Protein AF-A0AA86UFE5-F1 (afdb_monomer)

Structure (mmCIF, N/CA/C/O backbone):
data_AF-A0AA86UFE5-F1
#
_entry.id   AF-A0AA86UFE5-F1
#
loop_
_atom_site.group_PDB
_atom_site.id
_atom_site.type_symbol
_atom_site.label_atom_id
_atom_site.label_alt_id
_atom_site.label_comp_id
_atom_site.label_asym_id
_atom_site.label_entity_id
_atom_site.label_seq_id
_atom_site.pdbx_PDB_ins_code
_atom_site.Cartn_x
_atom_site.Cartn_y
_atom_site.Cartn_z
_atom_site.occupancy
_atom_site.B_iso_or_equiv
_atom_site.auth_seq_id
_atom_site.auth_comp_id
_atom_site.auth_asym_id
_atom_site.auth_atom_id
_atom_site.pdbx_PDB_model_num
ATOM 1 N N . MET A 1 1 ? -49.974 9.116 68.142 1.00 41.28 1 MET A N 1
ATOM 2 C CA . MET A 1 1 ? -49.753 7.824 67.448 1.00 41.28 1 MET A CA 1
ATOM 3 C C . MET A 1 1 ? -51.115 7.430 66.892 1.00 41.28 1 MET A C 1
ATOM 5 O O . MET A 1 1 ? -52.028 7.404 67.694 1.00 41.28 1 MET A O 1
ATOM 9 N N . THR A 1 2 ? -51.428 7.299 65.605 1.00 44.53 2 THR A N 1
ATOM 10 C CA . THR A 1 2 ? -50.715 6.907 64.374 1.00 44.53 2 THR A CA 1
ATOM 11 C C . THR A 1 2 ? -51.459 7.534 63.175 1.00 44.53 2 THR A C 1
ATOM 13 O O . THR A 1 2 ? -52.681 7.507 63.139 1.00 44.53 2 THR A O 1
ATOM 16 N N . SER A 1 3 ? -50.765 8.281 62.311 1.00 41.25 3 SER A N 1
ATOM 17 C CA . SER A 1 3 ? -50.411 7.903 60.926 1.00 41.25 3 SER A CA 1
ATOM 18 C C . SER A 1 3 ? -51.584 7.858 59.929 1.00 41.25 3 SER A C 1
ATOM 20 O O . SER A 1 3 ? -52.319 6.883 59.813 1.00 41.25 3 SER A O 1
ATOM 22 N N . THR A 1 4 ? -51.697 8.951 59.174 1.00 48.25 4 THR A N 1
ATOM 23 C CA . THR A 1 4 ? -52.443 9.120 57.926 1.00 48.25 4 THR A CA 1
ATOM 24 C C . THR A 1 4 ? -51.777 8.298 56.818 1.00 48.25 4 THR A C 1
ATOM 26 O O . THR A 1 4 ? -50.668 8.613 56.388 1.00 48.25 4 THR A O 1
ATOM 29 N N . ASN A 1 5 ? -52.453 7.261 56.323 1.00 48.88 5 ASN A N 1
ATOM 30 C CA . ASN A 1 5 ? -52.045 6.551 55.110 1.00 48.88 5 ASN A CA 1
ATOM 31 C C . ASN A 1 5 ? -52.422 7.384 53.875 1.00 48.88 5 ASN A C 1
ATOM 33 O O . ASN A 1 5 ? -53.526 7.262 53.349 1.00 48.88 5 ASN A O 1
ATOM 37 N N . GLN A 1 6 ? -51.507 8.237 53.408 1.00 49.16 6 GLN A N 1
ATOM 38 C CA . GLN A 1 6 ? -51.559 8.764 52.043 1.00 49.16 6 GLN A CA 1
ATOM 39 C C . GLN A 1 6 ? -50.929 7.739 51.093 1.00 49.16 6 GLN A C 1
ATOM 41 O O . GLN A 1 6 ? -49.714 7.549 51.052 1.00 49.16 6 GLN A O 1
ATOM 46 N N . SER A 1 7 ? -51.777 7.058 50.334 1.00 46.44 7 SER A N 1
ATOM 47 C CA . SER A 1 7 ? -51.409 6.166 49.241 1.00 46.44 7 SER A CA 1
ATOM 48 C C . SER A 1 7 ? -50.858 6.970 48.057 1.00 46.44 7 SER A C 1
ATOM 50 O O . SER A 1 7 ? -51.599 7.510 47.240 1.00 46.44 7 SER A O 1
ATOM 52 N N . PHE A 1 8 ? -49.532 7.031 47.927 1.00 42.19 8 PHE A N 1
ATOM 53 C CA . PHE A 1 8 ? -48.879 7.518 46.711 1.00 42.19 8 PHE A CA 1
ATOM 54 C C . PHE A 1 8 ? -48.883 6.422 45.640 1.00 42.19 8 PHE A C 1
ATOM 56 O O . PHE A 1 8 ? -47.979 5.589 45.572 1.00 42.19 8 PHE A O 1
ATOM 63 N N . VAL A 1 9 ? -49.884 6.444 44.760 1.00 43.50 9 VAL A N 1
ATOM 64 C CA . VAL A 1 9 ? -49.811 5.735 43.477 1.00 43.50 9 VAL A CA 1
ATOM 65 C C . VAL A 1 9 ? -48.883 6.541 42.567 1.00 43.50 9 VAL A C 1
ATOM 67 O O . VAL A 1 9 ? -49.278 7.544 41.975 1.00 43.50 9 VAL A O 1
ATOM 70 N N . LYS A 1 10 ? -47.614 6.130 42.472 1.00 51.09 10 LYS A N 1
ATOM 71 C CA . LYS A 1 10 ? -46.701 6.637 41.440 1.00 51.09 10 LYS A CA 1
ATOM 72 C C . LYS A 1 10 ? -47.182 6.116 40.085 1.00 51.09 10 LYS A C 1
ATOM 74 O O . LYS A 1 10 ? -46.951 4.958 39.747 1.00 51.09 10 LYS A O 1
ATOM 79 N N . LEU A 1 11 ? -47.856 6.977 39.323 1.00 45.38 11 LEU A N 1
ATOM 80 C CA . LEU A 1 11 ? -48.157 6.751 37.912 1.00 45.38 11 LEU A CA 1
ATOM 81 C C . LEU A 1 11 ? -46.832 6.573 37.150 1.00 45.38 11 LEU A C 1
ATOM 83 O O . LEU A 1 11 ? -46.063 7.521 36.989 1.00 45.38 11 LEU A O 1
ATOM 87 N N . PHE A 1 12 ? -46.563 5.359 36.675 1.00 48.78 12 PHE A N 1
ATOM 88 C CA . PHE A 1 12 ? -45.556 5.124 35.647 1.00 48.78 12 PHE A CA 1
ATOM 89 C C . PHE A 1 12 ? -46.063 5.762 34.347 1.00 48.78 12 PHE A C 1
ATOM 91 O O . PHE A 1 12 ? -46.949 5.224 33.687 1.00 48.78 12 PHE A O 1
ATOM 98 N N . GLN A 1 13 ? -45.525 6.928 33.983 1.00 52.47 13 GLN A N 1
ATOM 99 C CA . GLN A 1 13 ? -45.673 7.450 32.626 1.00 52.47 13 GLN A CA 1
ATOM 100 C C . GLN A 1 13 ? -44.703 6.699 31.700 1.00 52.47 13 GLN A C 1
ATOM 102 O O . GLN A 1 13 ? -43.499 6.689 31.972 1.00 52.47 13 GLN A O 1
ATOM 107 N N . PRO A 1 14 ? -45.169 6.084 30.600 1.00 48.41 14 PRO A N 1
ATOM 108 C CA . PRO A 1 14 ? -44.270 5.519 29.608 1.00 48.41 14 PRO A CA 1
ATOM 109 C C . PRO A 1 14 ? -43.513 6.651 28.902 1.00 48.41 14 PRO A C 1
ATOM 111 O O . PRO A 1 14 ? -44.103 7.622 28.428 1.00 48.41 14 PRO A O 1
ATOM 114 N N . PHE A 1 15 ? -42.193 6.495 28.785 1.00 42.47 15 PHE A N 1
ATOM 115 C CA . PHE A 1 15 ? -41.251 7.408 28.118 1.00 42.47 15 PHE A CA 1
ATOM 116 C C . PHE A 1 15 ? -41.584 7.731 26.642 1.00 42.47 15 PHE A C 1
ATOM 118 O O . PHE A 1 15 ? -40.901 8.544 26.027 1.00 42.47 15 PHE A O 1
ATOM 125 N N . ALA A 1 16 ? -42.636 7.141 26.069 1.00 44.56 16 ALA A N 1
ATOM 126 C CA . ALA A 1 16 ? -43.042 7.333 24.682 1.00 44.56 16 ALA A CA 1
ATOM 127 C C . ALA A 1 16 ? -43.719 8.691 24.403 1.00 44.56 16 ALA A C 1
ATOM 129 O O . ALA A 1 16 ? -43.662 9.164 23.273 1.00 44.56 16 ALA A O 1
ATOM 130 N N . VAL A 1 17 ? -44.320 9.354 25.402 1.00 47.38 17 VAL A N 1
ATOM 131 C CA . VAL A 1 17 ? -45.060 10.614 25.158 1.00 47.38 17 VAL A CA 1
ATOM 132 C C . VAL A 1 17 ? -44.126 11.830 25.059 1.00 47.38 17 VAL A C 1
ATOM 134 O O . VAL A 1 17 ? -44.361 12.724 24.253 1.00 47.38 17 VAL A O 1
ATOM 137 N N . LYS A 1 18 ? -42.995 11.838 25.780 1.00 46.09 18 LYS A N 1
ATOM 138 C CA . LYS A 1 18 ? -42.059 12.983 25.779 1.00 46.09 18 LYS A CA 1
ATOM 139 C C . LYS A 1 18 ? -41.185 13.098 24.525 1.00 46.09 18 LYS A C 1
ATOM 141 O O . LYS A 1 18 ? -40.573 14.140 24.313 1.00 46.09 18 LYS A O 1
ATOM 146 N N . VAL A 1 19 ? -41.126 12.065 23.683 1.00 45.97 19 VAL A N 1
ATOM 147 C CA . VAL A 1 19 ? -40.355 12.116 22.426 1.00 45.97 19 VAL A CA 1
ATOM 148 C C . VAL A 1 19 ? -41.127 12.855 21.322 1.00 45.97 19 VAL A C 1
ATOM 150 O O . VAL A 1 19 ? -40.507 13.469 20.452 1.00 45.97 19 VAL A O 1
ATOM 153 N N . ASN A 1 20 ? -42.463 12.886 21.392 1.00 41.66 20 ASN A N 1
ATOM 154 C CA . ASN A 1 20 ? -43.288 13.592 20.405 1.00 41.66 20 ASN A CA 1
ATOM 155 C C . ASN A 1 20 ? -43.377 15.108 20.639 1.00 41.66 20 ASN A C 1
ATOM 157 O O . ASN A 1 20 ? -43.520 15.857 19.678 1.00 41.66 20 ASN A O 1
ATOM 161 N N . GLU A 1 21 ? -43.248 15.587 21.879 1.00 44.81 21 GLU A N 1
ATOM 162 C CA . GLU A 1 21 ? -43.284 17.035 22.156 1.00 44.81 21 GLU A CA 1
ATOM 163 C C . GLU A 1 21 ? -41.955 17.729 21.809 1.00 44.81 21 GLU A C 1
ATOM 165 O O . GLU A 1 21 ? -41.948 18.853 21.311 1.00 44.81 21 GLU A O 1
ATOM 170 N N . LEU A 1 22 ? -40.819 17.039 21.964 1.00 41.94 22 LEU A N 1
ATOM 171 C CA . LEU A 1 22 ? -39.495 17.580 21.620 1.00 41.94 22 LEU A CA 1
ATOM 172 C C . LEU A 1 22 ? -39.206 17.608 20.112 1.00 41.94 22 LEU A C 1
ATOM 174 O O . LEU A 1 22 ? -38.355 18.376 19.668 1.00 41.94 22 LEU A O 1
ATOM 178 N N . THR A 1 23 ? -39.915 16.812 19.310 1.00 44.81 23 THR A N 1
ATOM 179 C CA . THR A 1 23 ? -39.779 16.824 17.843 1.00 44.81 23 THR A CA 1
ATOM 180 C C . THR A 1 23 ? -40.643 17.889 17.165 1.00 44.81 23 THR A C 1
ATOM 182 O O . THR A 1 23 ? -40.329 18.281 16.044 1.00 44.81 23 THR A O 1
ATOM 185 N N . GLN A 1 24 ? -41.668 18.433 17.835 1.00 46.47 24 GLN A N 1
ATOM 186 C CA . GLN A 1 24 ? -42.468 19.540 17.289 1.00 46.47 24 GLN A CA 1
ATOM 187 C C . GLN A 1 24 ? -41.824 20.925 17.464 1.00 46.47 24 GLN A C 1
ATOM 189 O O . GLN A 1 24 ? -42.148 21.831 16.700 1.00 46.47 24 GLN A O 1
ATOM 194 N N . GLN A 1 25 ? -40.889 21.101 18.405 1.00 44.38 25 GLN A N 1
ATOM 195 C CA . GLN A 1 25 ? -40.221 22.395 18.628 1.00 44.38 25 GLN A CA 1
ATOM 196 C C . GLN A 1 25 ? -38.979 22.644 17.762 1.00 44.38 25 GLN A C 1
ATOM 198 O O . GLN A 1 25 ? -38.518 23.780 17.681 1.00 44.38 25 GLN A O 1
ATOM 203 N N . PHE A 1 26 ? -38.462 21.632 17.066 1.00 43.59 26 PHE A N 1
ATOM 204 C CA . PHE A 1 26 ? -37.328 21.785 16.154 1.00 43.59 26 PHE A CA 1
ATOM 205 C C . PHE A 1 26 ? -37.737 21.445 14.721 1.00 43.59 26 PHE A C 1
ATOM 207 O O . PHE A 1 26 ? -37.229 20.502 14.117 1.00 43.59 26 PHE A O 1
ATOM 214 N N . GLN A 1 27 ? -38.624 22.262 14.144 1.00 42.12 27 GLN A N 1
ATOM 215 C CA . GLN A 1 27 ? -38.661 22.426 12.689 1.00 42.12 27 GLN A CA 1
ATOM 216 C C . GLN A 1 27 ? -37.392 23.168 12.258 1.00 42.12 27 GLN A C 1
ATOM 218 O O . GLN A 1 27 ? -37.390 24.364 11.986 1.00 42.12 27 GLN A O 1
ATOM 223 N N . ILE A 1 28 ? -36.273 22.449 12.242 1.00 47.56 28 ILE A N 1
ATOM 224 C CA . ILE A 1 28 ? -35.104 22.877 11.491 1.00 47.56 28 ILE A CA 1
ATOM 225 C C . ILE A 1 28 ? -35.469 22.598 10.038 1.00 47.56 28 ILE A C 1
ATOM 227 O O . ILE A 1 28 ? -35.483 21.443 9.608 1.00 47.56 28 ILE A O 1
ATOM 231 N N . GLU A 1 29 ? -35.821 23.651 9.303 1.00 50.66 29 GLU A N 1
ATOM 232 C CA . GLU A 1 29 ? -35.918 23.622 7.848 1.00 50.66 29 GLU A CA 1
ATOM 233 C C . GLU A 1 29 ? -34.544 23.233 7.284 1.00 50.66 29 GLU A C 1
ATOM 235 O O . GLU A 1 29 ? -33.684 24.065 6.997 1.00 50.66 29 GLU A O 1
ATOM 240 N N . GLY A 1 30 ? -34.297 21.928 7.180 1.00 55.12 30 GLY A N 1
ATOM 241 C CA . GLY A 1 30 ? -33.178 21.409 6.412 1.00 55.12 30 GLY A CA 1
ATOM 242 C C . GLY A 1 30 ? -33.329 21.865 4.958 1.00 55.12 30 GLY A C 1
ATOM 243 O O . GLY A 1 30 ? -34.460 21.949 4.468 1.00 55.12 30 GLY A O 1
ATOM 244 N N . PRO A 1 31 ? -32.224 22.163 4.250 1.00 55.41 31 PRO A N 1
ATOM 245 C CA . PRO A 1 31 ? -32.298 22.570 2.854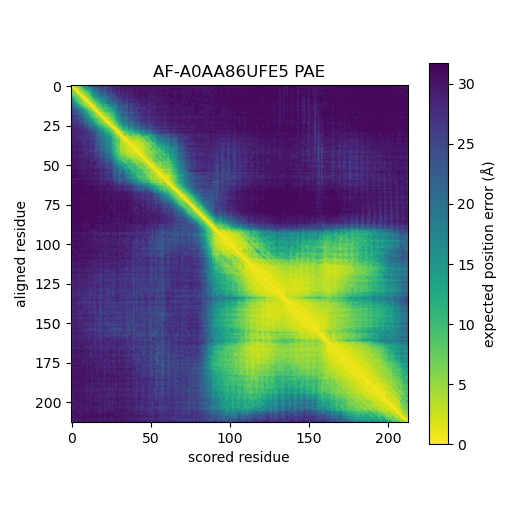 1.00 55.41 31 PRO A CA 1
ATOM 246 C C . PRO A 1 31 ? -33.096 21.520 2.082 1.00 55.41 31 PRO A C 1
ATOM 248 O O . PRO A 1 31 ? -32.780 20.326 2.134 1.00 55.41 31 PRO A O 1
ATOM 251 N N . LYS A 1 32 ? -34.169 21.964 1.417 1.00 59.56 32 LYS A N 1
ATOM 252 C CA . LYS A 1 32 ? -35.073 21.089 0.666 1.00 59.56 32 LYS A CA 1
ATOM 253 C C . LYS A 1 32 ? -34.217 20.249 -0.279 1.00 59.56 32 LYS A C 1
ATOM 255 O O . LYS A 1 32 ? -33.347 20.780 -0.961 1.00 59.56 32 LYS A O 1
ATOM 260 N N . LEU A 1 33 ? -34.446 18.936 -0.322 1.00 54.19 33 LEU A N 1
ATOM 261 C CA . LEU A 1 33 ? -33.673 17.983 -1.140 1.00 54.19 33 LEU A CA 1
ATOM 262 C C . LEU A 1 33 ? -33.491 18.440 -2.604 1.00 54.19 33 LEU A C 1
ATOM 264 O O . LEU A 1 33 ? -32.479 18.128 -3.227 1.00 54.19 33 LEU A O 1
ATOM 268 N N . LEU A 1 34 ? -34.435 19.235 -3.119 1.00 56.56 34 LEU A N 1
ATOM 269 C CA . LEU A 1 34 ? -34.377 19.886 -4.428 1.00 56.56 34 LEU A CA 1
ATOM 270 C C . LEU A 1 34 ? -33.205 20.881 -4.584 1.00 56.56 34 LEU A C 1
ATOM 272 O O . LEU A 1 34 ? -32.558 20.900 -5.632 1.00 56.56 34 LEU A O 1
ATOM 276 N N . ASP A 1 35 ? -32.885 21.663 -3.550 1.00 57.81 35 ASP A N 1
ATOM 277 C CA . ASP A 1 35 ? -31.777 22.632 -3.559 1.00 57.81 35 ASP A CA 1
ATOM 278 C C . ASP A 1 35 ? -30.417 21.928 -3.503 1.00 57.81 35 ASP A C 1
ATOM 280 O O . ASP A 1 35 ? -29.453 22.345 -4.151 1.00 57.81 35 ASP A O 1
ATOM 284 N N . VAL A 1 36 ? -30.340 20.816 -2.766 1.00 57.91 36 VAL A N 1
ATOM 285 C CA . VAL A 1 36 ? -29.128 19.989 -2.680 1.00 57.91 36 VAL A CA 1
ATOM 286 C C . VAL A 1 36 ? -28.866 19.276 -4.011 1.00 57.91 36 VAL A C 1
ATOM 288 O O . VAL A 1 36 ? -27.724 19.247 -4.477 1.00 57.91 36 VAL A O 1
ATOM 291 N N . ALA A 1 37 ? -29.913 18.763 -4.665 1.00 60.09 37 ALA A N 1
ATOM 292 C CA . ALA A 1 37 ? -29.813 18.143 -5.986 1.00 60.09 37 ALA A CA 1
ATOM 293 C C . ALA A 1 37 ? -29.392 19.152 -7.069 1.00 60.09 37 ALA A C 1
ATOM 295 O O . ALA A 1 37 ? -28.501 18.861 -7.869 1.00 60.09 37 ALA A O 1
ATOM 296 N N . SER A 1 38 ? -29.960 20.361 -7.041 1.00 63.28 38 SER A N 1
ATOM 297 C CA . SER A 1 38 ? -29.639 21.424 -8.004 1.00 63.28 38 SER A CA 1
ATOM 298 C C . SER A 1 38 ? -28.180 21.877 -7.893 1.00 63.28 38 SER A C 1
ATOM 300 O O . SER A 1 38 ? -27.484 21.978 -8.904 1.00 63.28 38 SER A O 1
ATOM 302 N N . ARG A 1 39 ? -27.661 22.041 -6.665 1.00 62.44 39 ARG A N 1
ATOM 303 C CA . ARG A 1 39 ? -26.235 22.340 -6.431 1.00 62.44 39 ARG A CA 1
ATOM 304 C C . ARG A 1 39 ? -25.315 21.211 -6.896 1.00 62.44 39 ARG A C 1
ATOM 306 O O . ARG A 1 39 ? -24.241 21.474 -7.432 1.00 62.44 39 ARG A O 1
ATOM 313 N N . PHE A 1 40 ? -25.724 19.953 -6.723 1.00 62.59 40 PHE A N 1
ATOM 314 C CA . PHE A 1 40 ? -24.935 18.809 -7.183 1.00 62.59 40 PHE A CA 1
ATOM 315 C C . PHE A 1 40 ? -24.859 18.739 -8.715 1.00 62.59 40 PHE A C 1
ATOM 317 O O . PHE A 1 40 ? -23.788 18.483 -9.271 1.00 62.59 40 PHE A O 1
ATOM 324 N N . GLU A 1 41 ? -25.965 19.009 -9.414 1.00 63.47 41 GLU A N 1
ATOM 325 C CA . GLU A 1 41 ? -25.961 19.086 -10.877 1.00 63.47 41 GLU A CA 1
ATOM 326 C C . GLU A 1 41 ? -25.117 20.246 -11.409 1.00 63.47 41 GLU A C 1
ATOM 328 O O . GLU A 1 41 ? -24.399 20.075 -12.399 1.00 63.47 41 GLU A O 1
ATOM 333 N N . GLN A 1 42 ? -25.172 21.402 -10.749 1.00 64.50 42 GLN A N 1
ATOM 334 C CA . GLN A 1 42 ? -24.410 22.588 -11.130 1.00 64.50 42 GLN A CA 1
ATOM 335 C C . GLN A 1 42 ? -22.901 22.349 -10.967 1.00 64.50 42 GLN A C 1
ATOM 337 O O . GLN A 1 42 ? -22.152 22.491 -11.936 1.00 64.50 42 GLN A O 1
ATOM 342 N N . ASN A 1 43 ? -22.484 21.799 -9.822 1.00 57.53 43 ASN A N 1
ATOM 343 C CA . ASN A 1 43 ? -21.097 21.386 -9.589 1.00 57.53 43 ASN A CA 1
ATOM 344 C C . ASN A 1 43 ? -20.634 20.339 -10.615 1.00 57.53 43 ASN A C 1
ATOM 346 O O . ASN A 1 43 ? -19.504 20.382 -11.094 1.00 57.53 43 ASN A O 1
ATOM 350 N N . ARG A 1 44 ? -21.506 19.403 -11.015 1.00 60.78 44 ARG A N 1
ATOM 351 C CA . ARG A 1 44 ? -21.165 18.383 -12.018 1.00 60.78 44 ARG A CA 1
ATOM 352 C C . ARG A 1 44 ? -20.993 18.966 -13.427 1.00 60.78 44 ARG A C 1
ATOM 354 O O . ARG A 1 44 ? -20.228 18.403 -14.212 1.00 60.78 44 ARG A O 1
ATOM 361 N N . LYS A 1 45 ? -21.709 20.039 -13.775 1.00 58.75 45 LYS A N 1
ATOM 362 C CA . LYS A 1 45 ? -21.564 20.739 -15.065 1.00 58.75 45 LYS A CA 1
ATOM 363 C C . LYS A 1 45 ? -20.296 21.596 -15.090 1.00 58.75 45 LYS A C 1
ATOM 365 O O . LYS A 1 45 ? -19.544 21.511 -16.059 1.00 58.75 45 LYS A O 1
ATOM 370 N N . GLU A 1 46 ? -20.005 22.318 -14.012 1.00 59.84 46 GLU A N 1
ATOM 371 C CA . GLU A 1 46 ? -18.771 23.109 -13.872 1.00 59.84 46 GLU A CA 1
ATOM 372 C C . GLU A 1 46 ? -17.515 22.229 -13.939 1.00 59.84 46 GLU A C 1
ATOM 374 O O . GLU A 1 46 ? -16.570 22.537 -14.664 1.00 59.84 46 GLU A O 1
ATOM 379 N N . ASP A 1 47 ? -17.547 21.064 -13.291 1.00 58.31 47 ASP A N 1
ATOM 380 C CA . ASP A 1 47 ? -16.426 20.119 -13.260 1.00 58.31 47 ASP A CA 1
ATOM 381 C C . ASP A 1 47 ? -16.163 19.440 -14.625 1.00 58.31 47 ASP A C 1
ATOM 383 O O . ASP A 1 47 ? -15.043 19.013 -14.923 1.00 58.31 47 ASP A O 1
ATOM 387 N N . LYS A 1 48 ? -17.186 19.353 -15.491 1.00 56.94 48 LYS A N 1
ATOM 388 C CA . LYS A 1 48 ? -17.037 18.911 -16.891 1.00 56.94 48 LYS A CA 1
ATOM 389 C C . LYS A 1 48 ? -16.449 20.011 -17.774 1.00 56.94 48 LYS A C 1
ATOM 391 O O . LYS A 1 48 ? -15.552 19.720 -18.566 1.00 56.94 48 LYS A O 1
ATOM 396 N N . ASN A 1 49 ? -16.904 21.251 -17.610 1.00 58.16 49 ASN A N 1
ATOM 397 C CA . ASN A 1 49 ? -16.397 22.393 -18.373 1.00 58.16 49 ASN A CA 1
ATOM 398 C C . ASN A 1 49 ? -14.926 22.686 -18.032 1.00 58.16 49 ASN A C 1
ATOM 400 O O . ASN A 1 49 ? -14.110 22.863 -18.935 1.00 58.16 49 ASN A O 1
ATOM 404 N N . ALA A 1 50 ? -14.549 22.602 -16.751 1.00 57.50 50 ALA A N 1
ATOM 405 C CA . ALA A 1 50 ? -13.168 22.790 -16.304 1.00 57.50 50 ALA A CA 1
ATOM 406 C C . ALA A 1 50 ? -12.195 21.739 -16.877 1.00 57.50 50 ALA A C 1
ATOM 408 O O . ALA A 1 50 ? -11.043 22.048 -17.189 1.00 57.50 50 ALA A O 1
ATOM 409 N N . LYS A 1 51 ? -12.652 20.491 -17.053 1.00 55.62 51 LYS A N 1
ATOM 410 C CA . LYS A 1 51 ? -11.844 19.426 -17.671 1.00 55.62 51 LYS A CA 1
ATOM 411 C C . LYS A 1 51 ? -11.667 19.646 -19.171 1.00 55.62 51 LYS A C 1
ATOM 413 O O . LYS A 1 51 ? -10.564 19.429 -19.662 1.00 55.62 51 LYS A O 1
ATOM 418 N N . HIS A 1 52 ? -12.701 20.097 -19.880 1.00 54.19 52 HIS A N 1
ATOM 419 C CA . HIS A 1 52 ? -12.596 20.404 -21.310 1.00 54.19 52 HIS A CA 1
ATOM 420 C C . HIS A 1 52 ? -11.628 21.565 -21.587 1.00 54.19 52 HIS A C 1
ATOM 422 O O . HIS A 1 52 ? -10.739 21.418 -22.425 1.00 54.19 52 HIS A O 1
ATOM 428 N N . GLU A 1 53 ? -11.680 22.648 -20.804 1.00 58.47 53 GLU A N 1
ATOM 429 C CA . GLU A 1 53 ? -10.744 23.773 -20.965 1.00 58.47 53 GLU A CA 1
ATOM 430 C C . GLU A 1 53 ? -9.271 23.398 -20.743 1.00 58.47 53 GLU A C 1
ATOM 432 O O . GLU A 1 53 ? -8.376 23.988 -21.355 1.00 58.47 53 GLU A O 1
ATOM 437 N N . TYR A 1 54 ? -8.998 22.437 -19.857 1.00 53.34 54 TYR A N 1
ATOM 438 C CA . TYR A 1 54 ? -7.635 21.976 -19.598 1.00 53.34 54 TYR A CA 1
ATOM 439 C C . TYR A 1 54 ? -7.039 21.253 -20.817 1.00 53.34 54 TYR A C 1
ATOM 441 O O . TYR A 1 54 ? -5.893 21.514 -21.187 1.00 53.34 54 TYR A O 1
ATOM 449 N N . TYR A 1 55 ? -7.822 20.392 -21.477 1.00 56.19 55 TYR A N 1
ATOM 450 C CA . TYR A 1 55 ? -7.355 19.635 -22.644 1.00 56.19 55 TYR A CA 1
ATOM 451 C C . TYR A 1 55 ? -7.257 20.491 -23.913 1.00 56.19 55 TYR A C 1
ATOM 453 O O . TYR A 1 55 ? -6.311 20.310 -24.683 1.00 56.19 55 TYR A O 1
ATOM 461 N N . ASP A 1 56 ? -8.139 21.475 -24.095 1.00 60.53 56 ASP A N 1
ATOM 462 C CA . ASP A 1 56 ? -8.075 22.388 -25.245 1.00 60.53 56 ASP A CA 1
ATOM 463 C C . ASP A 1 56 ? -6.853 23.323 -25.169 1.00 60.53 56 ASP A C 1
ATOM 465 O O . ASP A 1 56 ? -6.169 23.556 -26.172 1.00 60.53 56 ASP A O 1
ATOM 469 N N . LYS A 1 57 ? -6.492 23.794 -23.963 1.00 60.47 57 LYS A N 1
ATOM 470 C CA . LYS A 1 57 ? -5.287 24.620 -23.746 1.00 60.47 57 LYS A CA 1
ATOM 471 C C . LYS A 1 57 ? -3.986 23.842 -23.985 1.00 60.47 57 LYS A C 1
ATOM 473 O O . LYS A 1 57 ? -3.021 24.419 -24.490 1.00 60.47 57 LYS A O 1
ATOM 478 N N . ASP A 1 58 ? -3.943 22.546 -23.680 1.00 58.12 58 ASP A N 1
ATOM 479 C CA . ASP A 1 58 ? -2.771 21.703 -23.963 1.00 58.12 58 ASP A CA 1
ATOM 480 C C . ASP A 1 58 ? -2.671 21.282 -25.437 1.00 58.12 58 ASP A C 1
ATOM 482 O O . ASP A 1 58 ? -1.561 21.191 -25.976 1.00 58.12 58 ASP A O 1
ATOM 486 N N . ALA A 1 59 ? -3.802 21.113 -26.129 1.00 61.09 59 ALA A N 1
ATOM 487 C CA . ALA A 1 59 ? -3.823 20.925 -27.580 1.00 61.09 59 ALA A CA 1
ATOM 488 C C . ALA A 1 59 ? -3.303 22.175 -28.319 1.00 61.09 59 ALA A C 1
ATOM 490 O O . ALA A 1 59 ? -2.470 22.058 -29.222 1.00 61.09 59 ALA A O 1
ATOM 491 N N . ALA A 1 60 ? -3.696 23.375 -27.876 1.00 60.16 60 ALA A N 1
ATOM 492 C CA . ALA A 1 60 ? -3.204 24.636 -28.433 1.00 60.16 60 ALA A CA 1
ATOM 493 C C . ALA A 1 60 ? -1.689 24.841 -28.214 1.00 60.16 60 ALA A C 1
ATOM 495 O O . ALA A 1 60 ? -0.989 25.311 -29.112 1.00 60.16 60 ALA A O 1
ATOM 496 N N . ARG A 1 61 ? -1.138 24.424 -27.062 1.00 60.78 61 ARG A N 1
ATOM 497 C CA . ARG A 1 61 ? 0.314 24.501 -26.787 1.00 60.78 61 ARG A CA 1
ATOM 498 C C . ARG A 1 61 ? 1.154 23.550 -27.637 1.00 60.78 61 ARG A C 1
ATOM 500 O O . ARG A 1 61 ? 2.301 23.872 -27.941 1.00 60.78 61 ARG A O 1
ATOM 507 N N . ARG A 1 62 ? 0.613 22.392 -28.031 1.00 59.28 62 ARG A N 1
ATOM 508 C CA . ARG A 1 62 ? 1.310 21.448 -28.922 1.00 59.28 62 ARG A CA 1
ATOM 509 C C . ARG A 1 62 ? 1.454 21.971 -30.351 1.00 59.28 62 ARG A C 1
ATOM 511 O O . ARG A 1 62 ? 2.469 21.686 -30.977 1.00 59.28 62 ARG A O 1
ATOM 518 N N . ASN A 1 63 ? 0.496 22.766 -30.822 1.00 57.69 63 ASN A N 1
ATOM 519 C CA . ASN A 1 63 ? 0.493 23.317 -32.181 1.00 57.69 63 ASN A CA 1
ATOM 520 C C . ASN A 1 63 ? 1.193 24.686 -32.298 1.00 57.69 63 ASN A C 1
ATOM 522 O O . ASN A 1 63 ? 1.419 25.157 -33.406 1.00 57.69 63 ASN A O 1
ATOM 526 N N . GLY A 1 64 ? 1.554 25.320 -31.176 1.00 50.09 64 GLY A N 1
ATOM 527 C CA . GLY A 1 64 ? 2.222 26.629 -31.132 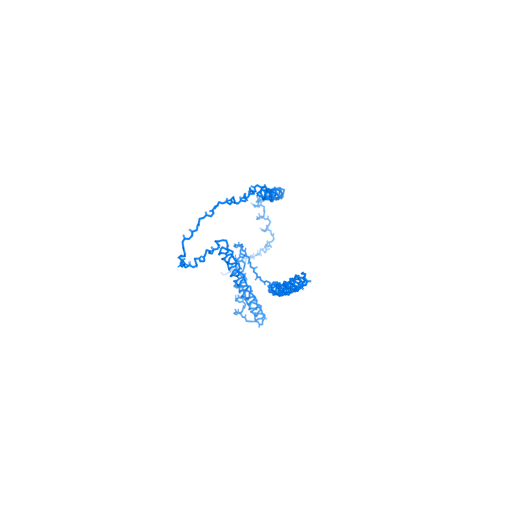1.00 50.09 64 GLY A CA 1
ATOM 528 C C . GLY A 1 64 ? 3.734 26.590 -30.886 1.00 50.09 64 GLY A C 1
ATOM 529 O O . GLY A 1 64 ? 4.317 27.627 -30.575 1.00 50.09 64 GLY A O 1
ATOM 530 N N . ARG A 1 65 ? 4.391 25.424 -30.961 1.00 49.28 65 ARG A N 1
ATOM 531 C CA . ARG A 1 65 ? 5.850 25.335 -30.784 1.00 49.28 65 ARG A CA 1
ATOM 532 C C . ARG A 1 65 ? 6.534 25.779 -32.087 1.00 49.28 65 ARG A C 1
ATOM 534 O O . ARG A 1 65 ? 6.397 25.061 -33.074 1.00 49.28 65 ARG A O 1
ATOM 541 N N . PRO A 1 66 ? 7.264 26.910 -32.130 1.00 48.31 66 PRO A N 1
ATOM 542 C CA . PRO A 1 66 ? 8.008 27.275 -33.328 1.00 48.31 66 PRO A CA 1
ATOM 543 C C . PRO A 1 66 ? 9.070 26.203 -33.594 1.00 48.31 66 PRO A C 1
ATOM 545 O O . PRO A 1 66 ? 9.829 25.841 -32.688 1.00 48.31 66 PRO A O 1
ATOM 548 N N . GLU A 1 67 ? 9.106 25.677 -34.821 1.00 53.38 67 GLU A N 1
ATOM 549 C CA . GLU A 1 67 ? 10.218 24.858 -35.300 1.00 53.38 67 GLU A CA 1
ATOM 550 C C . GLU A 1 67 ? 11.508 25.660 -35.108 1.00 53.38 67 GLU A C 1
ATOM 552 O O . GLU A 1 67 ? 11.715 26.703 -35.731 1.00 53.38 67 GLU A O 1
ATOM 557 N N . GLN A 1 68 ? 12.372 25.204 -34.201 1.00 47.62 68 GLN A N 1
ATOM 558 C CA . GLN A 1 68 ? 13.712 25.752 -34.075 1.00 47.62 68 GLN A CA 1
ATOM 559 C C . GLN A 1 68 ? 14.445 25.490 -35.389 1.00 47.62 68 GLN A C 1
ATOM 561 O O . GLN A 1 68 ? 14.782 24.354 -35.726 1.00 47.62 68 GLN A O 1
ATOM 566 N N . GLY A 1 69 ? 14.643 26.569 -36.144 1.00 41.12 69 GLY A N 1
ATOM 567 C CA . GLY A 1 69 ? 15.395 26.576 -37.382 1.00 41.12 69 GLY A CA 1
ATOM 568 C C . GLY A 1 69 ? 16.776 25.953 -37.198 1.00 41.12 69 GLY A C 1
ATOM 569 O O . GLY A 1 69 ? 17.477 26.203 -36.217 1.00 41.12 69 GLY A O 1
ATOM 570 N N . LYS A 1 70 ? 17.158 25.145 -38.187 1.00 47.91 70 LYS A N 1
ATOM 571 C CA . LYS A 1 70 ? 18.504 24.597 -38.373 1.00 47.91 70 LYS A CA 1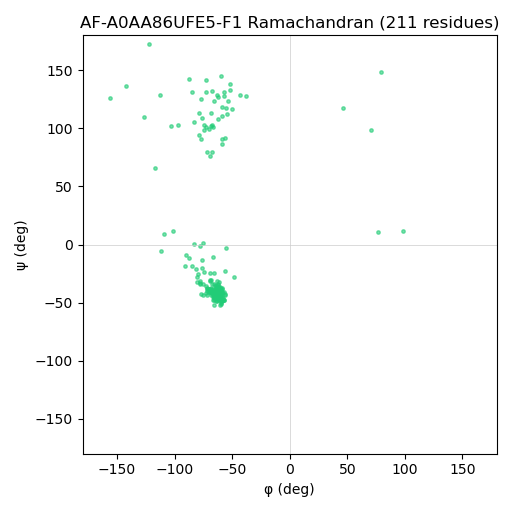
ATOM 572 C C . LYS A 1 70 ? 19.560 25.692 -38.126 1.00 47.91 70 LYS A C 1
ATOM 574 O O . LYS A 1 70 ? 19.461 26.752 -38.753 1.00 47.91 70 LYS A O 1
ATOM 579 N N . PRO A 1 71 ? 20.585 25.471 -37.285 1.00 46.94 71 PRO A N 1
ATOM 580 C CA . PRO A 1 71 ? 21.673 26.430 -37.166 1.00 46.94 71 PRO A CA 1
ATOM 581 C C . PRO A 1 71 ? 22.447 26.487 -38.491 1.00 46.94 71 PRO A C 1
ATOM 583 O O . PRO A 1 71 ? 22.914 25.471 -39.008 1.00 46.94 71 PRO A O 1
ATOM 586 N N . LYS A 1 72 ? 22.544 27.693 -39.064 1.00 44.28 72 LYS A N 1
ATOM 587 C CA . LYS A 1 72 ? 23.384 27.992 -40.230 1.00 44.28 72 LYS A CA 1
ATOM 588 C C . LYS A 1 72 ? 24.848 27.737 -39.872 1.00 44.28 72 LYS A C 1
ATOM 590 O O . LYS A 1 72 ? 25.353 28.296 -38.903 1.00 44.28 72 LYS A O 1
ATOM 595 N N . ALA A 1 73 ? 25.522 26.938 -40.693 1.00 44.22 73 ALA A N 1
ATOM 596 C CA . ALA A 1 73 ? 26.964 26.751 -40.647 1.00 44.22 73 ALA A CA 1
ATOM 597 C C . ALA A 1 73 ? 27.689 28.100 -40.803 1.00 44.22 73 ALA A C 1
ATOM 599 O O . ALA A 1 73 ? 27.443 28.835 -41.763 1.00 44.22 73 ALA A O 1
ATOM 600 N N . LYS A 1 74 ? 28.601 28.411 -39.878 1.00 45.62 74 LYS A N 1
ATOM 601 C CA . LYS A 1 74 ? 29.624 29.444 -40.056 1.00 45.62 74 LYS A CA 1
ATOM 602 C C . LYS A 1 74 ? 31.005 28.855 -39.773 1.00 45.62 74 LYS A C 1
ATOM 604 O O . LYS A 1 74 ? 31.315 28.507 -38.645 1.00 45.62 74 LYS A O 1
ATOM 609 N N . GLN A 1 75 ? 31.744 28.741 -40.875 1.00 40.16 75 GLN A N 1
ATOM 610 C CA . GLN A 1 75 ? 33.165 29.021 -41.088 1.00 40.16 75 GLN A CA 1
ATOM 611 C C . GLN A 1 75 ? 34.210 28.510 -40.081 1.00 40.16 75 GLN A C 1
ATOM 613 O O . GLN A 1 75 ? 34.314 28.936 -38.939 1.00 40.16 75 GLN A O 1
ATOM 618 N N . THR A 1 76 ? 35.058 27.658 -40.650 1.00 41.19 76 THR A N 1
ATOM 619 C CA . THR A 1 76 ? 36.451 27.341 -40.334 1.00 41.19 76 THR A CA 1
ATOM 620 C C . THR A 1 76 ? 37.311 28.535 -39.906 1.00 41.19 76 THR A C 1
ATOM 622 O O . THR A 1 76 ? 37.489 29.454 -40.703 1.00 41.19 76 THR A O 1
ATOM 625 N N . THR A 1 77 ? 37.983 28.402 -38.756 1.00 34.50 77 THR A N 1
ATOM 626 C CA . THR A 1 77 ? 39.347 28.914 -38.530 1.00 34.50 77 THR A CA 1
ATOM 627 C C . THR A 1 77 ? 40.114 27.904 -37.665 1.00 34.50 77 THR A C 1
ATOM 629 O O . THR A 1 77 ? 39.560 27.326 -36.735 1.00 34.50 77 THR A O 1
ATOM 632 N N . GLN A 1 78 ? 41.364 27.638 -38.039 1.00 37.78 78 GLN A N 1
ATOM 633 C CA . GLN A 1 78 ? 42.267 26.615 -37.505 1.00 37.78 78 GLN A CA 1
ATOM 634 C C . GLN A 1 78 ? 43.094 27.098 -36.284 1.00 37.78 78 GLN A C 1
ATOM 636 O O . GLN A 1 78 ? 43.620 28.204 -36.340 1.00 37.78 78 GLN A O 1
ATOM 641 N N . VAL A 1 79 ? 43.301 26.178 -35.308 1.00 35.81 79 VAL A N 1
ATOM 642 C CA . VAL A 1 79 ? 44.489 25.962 -34.412 1.00 35.81 79 VAL A CA 1
ATOM 643 C C . VAL A 1 79 ? 44.659 26.900 -33.180 1.00 35.81 79 VAL A C 1
ATOM 645 O O . VAL A 1 79 ? 44.292 28.066 -33.299 1.00 35.81 79 VAL A O 1
ATOM 648 N N . PRO A 1 80 ? 45.247 26.485 -32.013 1.00 44.78 80 PRO A N 1
ATOM 649 C CA . PRO A 1 80 ? 45.821 25.187 -31.582 1.00 44.78 80 PRO A CA 1
ATOM 650 C C . PRO A 1 80 ? 45.202 24.557 -30.306 1.00 44.78 80 PRO A C 1
ATOM 652 O O . PRO A 1 80 ? 44.416 25.162 -29.585 1.00 44.78 80 PRO A O 1
ATOM 655 N N . GLU A 1 81 ? 45.624 23.319 -30.031 1.00 50.16 81 GLU A N 1
ATOM 656 C CA . GLU A 1 81 ? 45.327 22.484 -28.860 1.00 50.16 81 GLU A CA 1
ATOM 657 C C . GLU A 1 81 ? 45.541 23.190 -27.507 1.00 50.16 81 GLU A C 1
ATOM 659 O O . GLU A 1 81 ? 46.671 23.464 -27.099 1.00 50.16 81 GLU A O 1
ATOM 664 N N . SER A 1 82 ? 44.464 23.365 -26.740 1.00 43.69 82 SER A N 1
ATOM 665 C CA . SER A 1 82 ? 44.535 23.410 -25.281 1.00 43.69 82 SER A CA 1
ATOM 666 C C . SER A 1 82 ? 43.826 22.171 -24.732 1.00 43.69 82 SER A C 1
ATOM 668 O O . SER A 1 82 ? 42.709 21.827 -25.121 1.00 43.69 82 SER A O 1
ATOM 670 N N . LYS A 1 83 ? 44.508 21.441 -23.846 1.00 52.72 83 LYS A N 1
ATOM 671 C CA . LYS A 1 83 ? 43.898 20.377 -23.044 1.00 52.72 83 LYS A CA 1
ATOM 672 C C . LYS A 1 83 ? 42.996 21.038 -22.004 1.00 52.72 83 LYS A C 1
ATOM 674 O O . LYS A 1 83 ? 43.406 21.224 -20.862 1.00 52.72 83 LYS A O 1
ATOM 679 N N . GLU A 1 84 ? 41.798 21.443 -22.402 1.00 46.88 84 GLU A N 1
ATOM 680 C CA . GLU A 1 84 ? 40.768 21.815 -21.439 1.00 46.88 84 GLU A CA 1
ATOM 681 C C . GLU A 1 84 ? 40.229 20.555 -20.754 1.00 46.88 84 GLU A C 1
ATOM 683 O O . GLU A 1 84 ? 40.101 19.503 -21.394 1.00 46.88 84 GLU A O 1
ATOM 688 N N . PRO A 1 85 ? 39.932 20.621 -19.443 1.00 48.66 85 PRO A N 1
ATOM 689 C CA . PRO A 1 85 ? 39.234 19.536 -18.781 1.00 48.66 85 PRO A CA 1
ATOM 690 C C . PRO A 1 85 ? 37.932 19.341 -19.549 1.00 48.66 85 PRO A C 1
ATOM 692 O O . PRO A 1 85 ? 37.241 20.319 -19.826 1.00 48.66 85 PRO A O 1
ATOM 695 N N . THR A 1 86 ? 37.604 18.103 -19.917 1.00 52.09 86 THR A N 1
ATOM 696 C CA . THR A 1 86 ? 36.281 17.762 -20.441 1.00 52.09 86 THR A CA 1
ATOM 697 C C . THR A 1 86 ? 35.260 18.191 -19.398 1.00 52.09 86 THR A C 1
ATOM 699 O O . THR A 1 86 ? 34.977 17.475 -18.436 1.00 52.09 86 THR A O 1
ATOM 702 N N . LEU A 1 87 ? 34.781 19.422 -19.541 1.00 48.44 87 LEU A N 1
ATOM 703 C CA . LEU A 1 87 ? 33.722 19.997 -18.756 1.00 48.44 87 LEU A CA 1
ATOM 704 C C . LEU A 1 87 ? 32.529 19.156 -19.174 1.00 48.44 87 LEU A C 1
ATOM 706 O O . LEU A 1 87 ? 32.037 19.287 -20.292 1.00 48.44 87 LEU A O 1
ATOM 710 N N . ASN A 1 88 ? 32.157 18.191 -18.331 1.00 57.06 88 ASN A N 1
ATOM 711 C CA . ASN A 1 88 ? 30.915 17.457 -18.487 1.00 57.06 88 ASN A CA 1
ATOM 712 C C . ASN A 1 88 ? 29.814 18.516 -18.447 1.00 57.06 88 ASN A C 1
ATOM 714 O O . ASN A 1 88 ? 29.345 18.892 -17.370 1.00 57.06 88 ASN A O 1
ATOM 718 N N . VAL A 1 89 ? 29.450 19.050 -19.615 1.00 52.59 89 VAL A N 1
ATOM 719 C CA . VAL A 1 89 ? 28.252 19.852 -19.811 1.00 52.59 89 VAL A CA 1
ATOM 720 C C . VAL A 1 89 ? 27.114 18.865 -19.615 1.00 52.59 89 VAL A C 1
ATOM 722 O O . VAL A 1 89 ? 26.601 18.272 -20.557 1.00 52.59 89 VAL A O 1
ATOM 725 N N . PHE A 1 90 ? 26.810 18.591 -18.349 1.00 58.84 90 PHE A N 1
ATOM 726 C CA . PHE A 1 90 ? 25.650 17.817 -17.972 1.00 58.84 90 PHE A CA 1
ATOM 727 C C . PHE A 1 90 ? 24.453 18.573 -18.520 1.00 58.84 90 PHE A C 1
ATOM 729 O O . PHE A 1 90 ? 24.223 19.728 -18.145 1.00 58.84 90 PHE A O 1
ATOM 736 N N . ASP A 1 91 ? 23.710 17.933 -19.418 1.00 71.12 91 ASP A N 1
ATOM 737 C CA . ASP A 1 91 ? 22.454 18.487 -19.883 1.00 71.12 91 ASP A CA 1
ATOM 738 C C . ASP A 1 91 ? 21.586 18.741 -18.642 1.00 71.12 91 ASP A C 1
ATOM 740 O O . ASP A 1 91 ? 21.253 17.832 -17.872 1.00 71.12 91 ASP A O 1
ATOM 744 N N . GLY A 1 92 ? 21.248 20.010 -18.406 1.00 72.81 92 GLY A N 1
ATOM 745 C CA . GLY A 1 92 ? 20.405 20.402 -17.282 1.00 72.81 92 GLY A CA 1
ATOM 746 C C . GLY A 1 92 ? 19.059 19.672 -17.297 1.00 72.81 92 GLY A C 1
ATOM 747 O O . GLY A 1 92 ? 18.44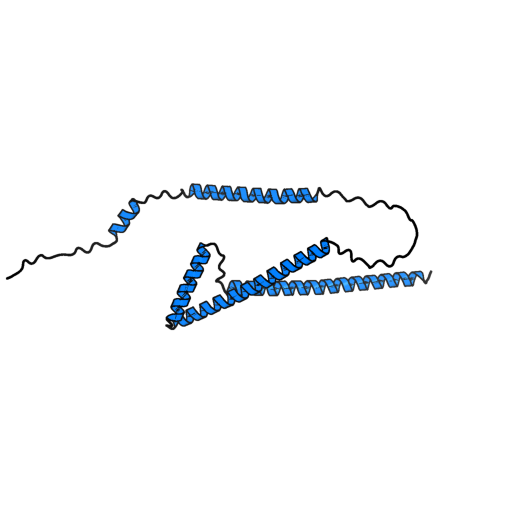4 19.504 -16.238 1.00 72.81 92 GLY A O 1
ATOM 748 N N . ASN A 1 93 ? 18.619 19.191 -18.466 1.00 76.62 93 ASN A N 1
ATOM 749 C CA . ASN A 1 93 ? 17.447 18.336 -18.595 1.00 76.62 93 ASN A CA 1
ATOM 750 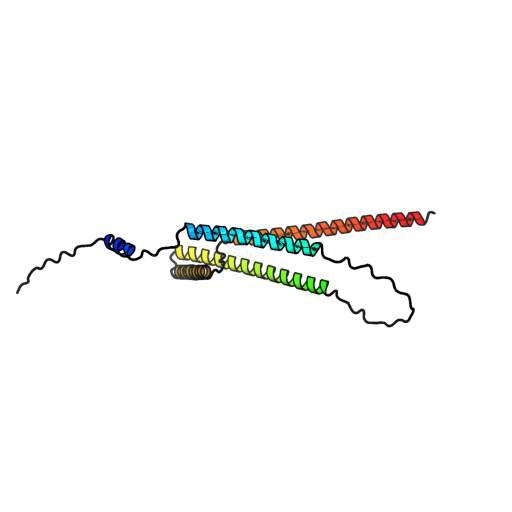C C . ASN A 1 93 ? 17.696 16.921 -18.061 1.00 76.62 93 ASN A C 1
ATOM 752 O O . ASN A 1 93 ? 16.871 16.444 -17.286 1.00 76.62 93 ASN A O 1
ATOM 756 N N . GLU A 1 94 ? 18.832 16.285 -18.352 1.00 76.25 94 GLU A N 1
ATOM 757 C CA . GLU A 1 94 ? 19.165 14.957 -17.812 1.00 76.25 94 GLU A CA 1
ATOM 758 C C . GLU A 1 94 ? 19.279 14.980 -16.282 1.00 76.25 94 GLU A C 1
ATOM 760 O O . GLU A 1 94 ? 18.709 14.132 -15.591 1.00 76.25 94 GLU A O 1
ATOM 765 N N . VAL A 1 95 ? 19.933 16.001 -15.718 1.00 80.31 95 VAL A N 1
ATOM 766 C CA . VAL A 1 95 ? 20.042 16.162 -14.254 1.00 80.31 95 VAL A CA 1
ATOM 767 C C . VAL A 1 95 ? 18.664 16.386 -13.622 1.00 80.31 95 VAL A C 1
ATOM 769 O O . VAL A 1 95 ? 18.368 15.865 -12.539 1.00 80.31 95 VAL A O 1
ATOM 772 N N . ARG A 1 96 ? 17.791 17.147 -14.292 1.00 76.94 96 ARG A N 1
ATOM 773 C CA . ARG A 1 96 ? 16.405 17.360 -13.855 1.00 76.94 96 ARG A CA 1
ATOM 774 C C . ARG A 1 96 ? 15.605 16.059 -13.908 1.00 76.94 96 ARG A C 1
ATOM 776 O O . ARG A 1 96 ? 14.914 15.742 -12.939 1.00 76.94 96 ARG A O 1
ATOM 783 N N . GLU A 1 97 ? 15.716 15.293 -14.985 1.00 82.94 97 GLU A N 1
ATOM 784 C CA . GLU A 1 97 ? 15.041 14.005 -15.138 1.00 82.94 97 GLU A CA 1
ATOM 785 C C . GLU A 1 97 ? 15.492 13.002 -14.077 1.00 82.94 97 GLU A C 1
ATOM 787 O O . GLU A 1 97 ? 14.647 12.373 -13.438 1.00 82.94 97 GLU A O 1
ATOM 792 N N . GLN A 1 98 ? 16.793 12.912 -13.798 1.00 81.06 98 GLN A N 1
ATOM 793 C CA . GLN A 1 98 ? 17.323 12.060 -12.732 1.00 81.06 98 GLN A CA 1
ATOM 794 C C . GLN A 1 98 ? 16.774 12.455 -11.352 1.00 81.06 98 GLN A C 1
ATOM 796 O O . GLN A 1 98 ? 16.348 11.586 -10.585 1.00 81.06 98 GLN A O 1
ATOM 801 N N . LYS A 1 99 ? 16.706 13.758 -11.037 1.00 84.94 99 LYS A N 1
ATOM 802 C CA . LYS A 1 99 ? 16.105 14.248 -9.780 1.00 84.94 99 LYS A CA 1
ATOM 803 C C . LYS A 1 99 ? 14.619 13.902 -9.678 1.00 84.94 99 LYS A C 1
ATOM 805 O O . LYS A 1 99 ? 14.173 13.446 -8.624 1.00 84.94 99 LYS A O 1
ATOM 810 N N . ILE A 1 100 ? 13.861 14.076 -10.761 1.00 80.88 100 ILE A N 1
ATOM 811 C CA . ILE A 1 100 ? 12.436 13.716 -10.817 1.00 80.88 100 ILE A CA 1
ATOM 812 C C . ILE A 1 100 ? 12.264 12.207 -10.614 1.00 80.88 100 ILE A C 1
ATOM 814 O O . ILE A 1 100 ? 11.449 11.778 -9.792 1.00 80.88 100 ILE A O 1
ATOM 818 N N . GLN A 1 101 ? 13.054 11.387 -11.310 1.00 81.00 101 GLN A N 1
ATOM 819 C CA . GLN A 1 101 ? 13.007 9.932 -11.176 1.00 81.00 101 GLN A CA 1
ATOM 820 C C . GLN A 1 101 ? 13.348 9.477 -9.753 1.00 81.00 101 GLN A C 1
ATOM 822 O O . GLN A 1 101 ? 12.645 8.621 -9.206 1.00 81.00 101 GLN A O 1
ATOM 827 N N . LYS A 1 102 ? 14.365 10.086 -9.131 1.00 83.19 102 LYS A N 1
ATOM 828 C CA . LYS A 1 102 ? 14.736 9.830 -7.736 1.00 83.19 102 LYS A CA 1
ATOM 829 C C . LYS A 1 102 ? 13.585 10.159 -6.785 1.00 83.19 102 LYS A C 1
ATOM 831 O O . LYS A 1 102 ? 13.154 9.282 -6.041 1.00 83.19 102 LYS A O 1
ATOM 836 N N . HIS A 1 103 ? 12.999 11.352 -6.888 1.00 78.06 103 HIS A N 1
ATOM 837 C CA . HIS A 1 103 ? 11.846 11.738 -6.065 1.00 78.06 103 HIS A CA 1
ATOM 838 C C . HIS A 1 103 ? 10.668 10.766 -6.201 1.00 78.06 103 HIS A C 1
ATOM 840 O O . HIS A 1 103 ? 10.052 10.383 -5.206 1.00 78.06 103 HIS A O 1
ATOM 846 N N . ILE A 1 104 ? 10.360 10.333 -7.424 1.00 78.25 104 ILE A N 1
ATOM 847 C CA . ILE A 1 104 ? 9.288 9.364 -7.674 1.00 78.25 104 ILE A CA 1
ATOM 848 C C . ILE A 1 104 ? 9.612 8.006 -7.035 1.00 78.25 104 ILE A C 1
ATOM 850 O O . ILE A 1 104 ? 8.709 7.339 -6.521 1.00 78.25 104 ILE A O 1
ATOM 854 N N . SER A 1 105 ? 10.871 7.570 -7.097 1.00 76.38 105 SER A N 1
ATOM 855 C CA . SER A 1 105 ? 11.327 6.328 -6.469 1.00 76.38 105 SER A CA 1
ATOM 856 C C . SER A 1 105 ? 11.180 6.388 -4.948 1.00 76.38 105 SER A C 1
ATOM 858 O O . SER A 1 105 ? 10.557 5.499 -4.361 1.00 76.38 105 SER A O 1
ATOM 860 N N . ASP A 1 106 ? 11.655 7.468 -4.331 1.00 77.56 106 ASP A N 1
ATOM 861 C CA . ASP A 1 106 ? 11.628 7.667 -2.878 1.00 77.56 106 ASP A CA 1
ATOM 862 C C . ASP A 1 106 ? 10.189 7.774 -2.347 1.00 77.56 106 ASP A C 1
ATOM 864 O O . ASP A 1 106 ? 9.827 7.177 -1.333 1.00 77.56 106 ASP A O 1
ATOM 868 N N . GLN A 1 107 ? 9.296 8.442 -3.084 1.00 76.19 107 GLN A N 1
ATOM 869 C CA . GLN A 1 107 ? 7.874 8.474 -2.730 1.00 76.19 107 GLN A CA 1
ATOM 870 C C . GLN A 1 107 ? 7.212 7.090 -2.803 1.00 76.19 107 GLN A C 1
ATOM 872 O O . GLN A 1 107 ? 6.314 6.787 -2.012 1.00 76.19 107 GLN A O 1
ATOM 877 N N . LYS A 1 108 ? 7.614 6.238 -3.753 1.00 76.38 108 LYS A N 1
ATOM 878 C CA . LYS A 1 108 ? 7.075 4.874 -3.881 1.00 76.38 108 LYS A CA 1
ATOM 879 C C . LYS A 1 108 ? 7.583 3.958 -2.772 1.00 76.38 108 LYS A C 1
ATOM 881 O O . LYS A 1 108 ? 6.789 3.189 -2.230 1.00 76.38 108 LYS A O 1
ATOM 886 N N . SER A 1 109 ? 8.865 4.039 -2.414 1.00 72.50 109 SER A N 1
ATOM 887 C CA . SER A 1 109 ? 9.426 3.252 -1.307 1.00 72.50 109 SER A CA 1
ATOM 888 C C . SER A 1 109 ? 8.783 3.637 0.029 1.00 72.50 109 SER A C 1
ATOM 890 O O . SER A 1 109 ? 8.370 2.753 0.784 1.00 72.50 109 SER A O 1
ATOM 892 N N . PHE A 1 110 ? 8.574 4.936 0.265 1.00 74.50 110 PHE A N 1
ATOM 893 C CA . PHE A 1 110 ? 7.863 5.431 1.443 1.00 74.50 110 PHE A CA 1
ATOM 894 C C . PHE A 1 110 ? 6.425 4.898 1.524 1.00 74.50 110 PHE A C 1
ATOM 896 O O . PHE A 1 110 ? 6.009 4.389 2.566 1.00 74.50 110 PHE A O 1
ATOM 903 N N . LYS A 1 111 ? 5.673 4.937 0.413 1.00 81.38 111 LYS A N 1
ATOM 904 C CA . LYS A 1 111 ? 4.299 4.404 0.356 1.00 81.38 111 LYS A CA 1
ATOM 905 C C . LYS A 1 111 ? 4.232 2.913 0.690 1.00 81.38 111 LYS A C 1
ATOM 907 O O . LYS A 1 111 ? 3.362 2.516 1.455 1.00 81.38 111 LYS A O 1
ATOM 912 N N . ARG A 1 112 ? 5.162 2.099 0.181 1.00 77.12 112 ARG A N 1
ATOM 913 C CA . ARG A 1 112 ? 5.225 0.661 0.509 1.00 77.12 112 ARG A CA 1
ATOM 914 C C . ARG A 1 112 ? 5.490 0.412 1.986 1.00 77.12 112 ARG A C 1
ATOM 916 O O . ARG A 1 112 ? 4.844 -0.443 2.580 1.00 77.12 112 ARG A O 1
ATOM 923 N N . SER A 1 113 ? 6.436 1.150 2.565 1.00 81.38 113 SER A N 1
ATOM 924 C CA . SER A 1 113 ? 6.752 1.046 3.992 1.00 81.38 113 SER A CA 1
ATOM 925 C C . SER A 1 113 ? 5.534 1.399 4.850 1.00 81.38 113 SER A C 1
ATOM 927 O O . SER A 1 113 ? 5.182 0.661 5.769 1.00 81.38 113 SER A O 1
ATOM 929 N N . LYS A 1 114 ? 4.818 2.469 4.478 1.00 85.44 114 LYS A N 1
ATOM 930 C CA . LYS A 1 114 ? 3.561 2.856 5.123 1.00 85.44 114 LYS A CA 1
ATOM 931 C C . LYS A 1 114 ? 2.502 1.756 5.023 1.00 85.44 114 LYS A C 1
ATOM 933 O O . LYS A 1 114 ? 1.974 1.352 6.050 1.00 85.44 114 LYS A O 1
ATOM 938 N N . ASP A 1 115 ? 2.255 1.222 3.829 1.00 85.94 115 ASP A N 1
ATOM 939 C CA . ASP A 1 115 ? 1.240 0.183 3.614 1.00 85.94 115 ASP A CA 1
ATOM 940 C C . ASP A 1 115 ? 1.554 -1.112 4.386 1.00 85.94 115 ASP A C 1
ATOM 942 O O . ASP A 1 115 ? 0.648 -1.737 4.932 1.00 85.94 115 ASP A O 1
ATOM 946 N N . MET A 1 116 ? 2.830 -1.496 4.500 1.00 87.19 116 MET A N 1
ATOM 947 C CA . MET A 1 116 ? 3.246 -2.641 5.324 1.00 87.19 116 MET A CA 1
ATOM 948 C C . MET A 1 116 ? 3.057 -2.382 6.824 1.00 87.19 116 MET A C 1
ATOM 950 O O . MET A 1 116 ? 2.656 -3.285 7.558 1.00 87.19 116 MET A O 1
ATOM 954 N N . ASN A 1 117 ? 3.338 -1.166 7.294 1.00 86.50 117 ASN A N 1
ATOM 955 C CA . ASN A 1 117 ? 3.117 -0.794 8.692 1.00 86.50 117 ASN A CA 1
ATOM 956 C C . ASN A 1 117 ? 1.625 -0.725 9.034 1.00 86.50 117 ASN A C 1
ATOM 958 O O . ASN A 1 117 ? 1.227 -1.176 10.106 1.00 86.50 117 ASN A O 1
ATOM 962 N N . ASP A 1 118 ? 0.803 -0.199 8.125 1.00 87.38 118 ASP A N 1
ATOM 963 C CA . ASP A 1 118 ? -0.653 -0.176 8.273 1.00 87.38 118 ASP A CA 1
ATOM 964 C C . ASP A 1 118 ? -1.204 -1.608 8.338 1.00 87.38 118 ASP A C 1
ATOM 966 O O . ASP A 1 118 ? -2.013 -1.911 9.212 1.00 87.38 118 ASP A O 1
ATOM 970 N N . LEU A 1 119 ? -0.689 -2.523 7.507 1.00 90.38 119 LEU A N 1
ATOM 971 C CA . LEU A 1 119 ? -1.066 -3.936 7.556 1.00 90.38 119 LEU A CA 1
ATOM 972 C C . LEU A 1 119 ? -0.784 -4.573 8.924 1.00 90.38 119 LEU A C 1
ATOM 974 O O . LEU A 1 119 ? -1.676 -5.190 9.503 1.00 90.38 119 LEU A O 1
ATOM 978 N N . LYS A 1 120 ? 0.427 -4.374 9.463 1.00 88.75 120 LYS A N 1
ATOM 979 C CA . LYS A 1 120 ? 0.809 -4.895 10.786 1.00 88.75 120 LYS A CA 1
ATOM 980 C C . LYS A 1 120 ? -0.104 -4.374 11.891 1.00 88.75 120 LYS A C 1
ATOM 982 O O . LYS A 1 120 ? -0.503 -5.139 12.760 1.00 88.75 120 LYS A O 1
ATOM 987 N N . LYS A 1 121 ? -0.459 -3.086 11.854 1.00 88.12 121 LYS A N 1
ATOM 988 C CA . LYS A 1 121 ? -1.374 -2.492 12.840 1.00 88.12 121 LYS A CA 1
ATOM 989 C C . LYS A 1 121 ? -2.760 -3.127 12.774 1.00 88.12 121 LYS A C 1
ATOM 991 O O . LYS A 1 121 ? -3.333 -3.424 13.814 1.00 88.12 121 LYS A O 1
ATOM 996 N N . ILE A 1 122 ? -3.295 -3.359 11.577 1.00 88.94 122 ILE A N 1
ATOM 997 C CA . ILE A 1 122 ? -4.611 -3.997 11.418 1.00 88.94 122 ILE A CA 1
ATOM 998 C C . ILE A 1 122 ? -4.579 -5.441 11.931 1.00 88.94 122 ILE A C 1
ATOM 1000 O O . ILE A 1 122 ? -5.512 -5.862 12.612 1.00 88.94 122 ILE A O 1
ATOM 1004 N N . GLU A 1 123 ? -3.510 -6.187 11.643 1.00 89.31 123 GLU A N 1
ATOM 1005 C CA . GLU A 1 123 ? -3.332 -7.556 12.143 1.00 89.31 123 GLU A CA 1
ATOM 1006 C C . GLU A 1 123 ? -3.232 -7.583 13.680 1.00 89.31 123 GLU A C 1
ATOM 1008 O O . GLU A 1 123 ? -3.959 -8.341 14.316 1.00 89.31 123 GLU A O 1
ATOM 1013 N N . GLN A 1 124 ? -2.479 -6.666 14.293 1.00 91.31 124 GLN A N 1
ATOM 1014 C CA . GLN A 1 124 ? -2.427 -6.516 15.757 1.00 91.31 124 GLN A CA 1
ATOM 1015 C C . GLN A 1 124 ? -3.795 -6.193 16.372 1.00 91.31 124 GLN A C 1
ATOM 1017 O O . GLN A 1 124 ? -4.168 -6.741 17.406 1.00 91.31 124 GLN A O 1
ATOM 1022 N N . ILE A 1 125 ? -4.578 -5.312 15.746 1.00 90.62 125 ILE A N 1
ATOM 1023 C CA . ILE A 1 125 ? -5.934 -5.006 16.220 1.00 90.62 125 ILE A CA 1
ATOM 1024 C C . ILE A 1 125 ? -6.854 -6.221 16.093 1.00 90.62 125 ILE A C 1
ATOM 1026 O O . ILE A 1 125 ? -7.736 -6.408 16.932 1.00 90.62 125 ILE A O 1
ATOM 1030 N N . ARG A 1 126 ? -6.669 -7.057 15.068 1.00 89.75 126 ARG A N 1
ATOM 1031 C CA . ARG A 1 126 ? -7.407 -8.315 14.933 1.00 89.75 126 ARG A CA 1
ATOM 1032 C C . ARG A 1 126 ? -7.065 -9.280 16.070 1.00 89.75 126 ARG A C 1
ATOM 1034 O O . ARG A 1 126 ? -7.987 -9.798 16.690 1.00 89.75 126 ARG A O 1
ATOM 1041 N N . GLU A 1 127 ? -5.787 -9.445 16.394 1.00 92.56 127 GLU A N 1
ATOM 1042 C CA . GLU A 1 127 ? -5.348 -10.262 17.536 1.00 92.56 127 GLU A CA 1
ATOM 1043 C C . GLU A 1 127 ? -5.925 -9.742 18.860 1.00 92.56 127 GLU A C 1
ATOM 1045 O O . GLU A 1 127 ? -6.473 -10.516 19.644 1.00 92.56 127 GLU A O 1
ATOM 1050 N N . LEU A 1 128 ? -5.898 -8.424 19.084 1.00 92.88 128 LEU A N 1
ATOM 1051 C CA . LEU A 1 128 ? -6.495 -7.812 20.276 1.00 92.88 128 LEU A CA 1
ATOM 1052 C C . LEU A 1 128 ? -8.013 -8.030 20.346 1.00 92.88 128 LEU A C 1
ATOM 1054 O O . LEU A 1 128 ? -8.554 -8.209 21.433 1.00 92.88 128 LEU A O 1
ATOM 1058 N N . LYS A 1 129 ? -8.719 -8.055 19.209 1.00 91.12 129 LYS A N 1
ATOM 1059 C CA . LYS A 1 129 ? -10.152 -8.401 19.171 1.00 91.12 129 LYS A CA 1
ATOM 1060 C C . LYS A 1 129 ? -10.395 -9.857 19.556 1.00 91.12 129 LYS A C 1
ATOM 1062 O O . LYS A 1 129 ? -11.350 -10.135 20.274 1.00 91.12 129 LYS A O 1
ATOM 1067 N N . GLU A 1 130 ? -9.543 -10.772 19.106 1.00 93.62 130 GLU A N 1
ATOM 1068 C CA . GLU A 1 130 ? -9.627 -12.189 19.472 1.00 93.62 130 GLU A CA 1
ATOM 1069 C C . GLU A 1 130 ? -9.310 -12.409 20.960 1.00 93.62 130 GLU A C 1
ATOM 1071 O O . GLU A 1 130 ? -9.980 -13.204 21.616 1.00 93.62 130 GLU A O 1
ATOM 1076 N N . GLN A 1 131 ? -8.343 -11.677 21.521 1.00 92.62 131 GLN A N 1
ATOM 1077 C CA . GLN A 1 131 ? -8.043 -11.685 22.960 1.00 92.62 131 GLN A CA 1
ATOM 1078 C C . GLN A 1 131 ? -9.187 -11.089 23.791 1.00 92.62 131 GLN A C 1
ATOM 1080 O O . GLN A 1 131 ? -9.605 -11.688 24.779 1.00 92.62 131 GLN A O 1
ATOM 1085 N N . ALA A 1 132 ? -9.765 -9.970 23.348 1.00 93.31 132 ALA A N 1
ATOM 1086 C CA . ALA A 1 132 ? -10.935 -9.373 23.988 1.00 93.31 132 ALA A CA 1
ATOM 1087 C C . ALA A 1 132 ? -12.143 -10.327 23.982 1.00 93.31 132 ALA A C 1
ATOM 1089 O O . ALA A 1 132 ? -12.857 -10.427 24.977 1.00 93.31 132 ALA A O 1
ATOM 1090 N N . ALA A 1 133 ? -12.346 -11.083 22.897 1.00 92.88 133 ALA A N 1
ATOM 1091 C CA . ALA A 1 133 ? -13.397 -12.101 22.816 1.00 92.88 133 ALA A CA 1
ATOM 1092 C C . ALA A 1 133 ? -13.175 -13.279 23.783 1.00 92.88 133 ALA A C 1
ATOM 1094 O O . ALA A 1 133 ? -14.137 -13.928 24.186 1.00 92.88 133 ALA A O 1
ATOM 1095 N N . LYS A 1 134 ? -11.924 -13.538 24.180 1.00 94.12 134 LYS A N 1
ATOM 1096 C CA . LYS A 1 134 ? -11.559 -14.534 25.200 1.00 94.12 134 LYS A CA 1
ATOM 1097 C C . LYS A 1 134 ? -11.690 -14.010 26.638 1.00 94.12 134 LYS A C 1
ATOM 1099 O O . LYS A 1 134 ? -11.422 -14.766 27.564 1.00 94.12 134 LYS A O 1
ATOM 1104 N N . GLY A 1 135 ? -12.107 -12.755 26.826 1.00 91.94 135 GLY A N 1
ATOM 1105 C CA . GLY A 1 135 ? -12.343 -12.154 28.143 1.00 91.94 135 GLY A CA 1
ATOM 1106 C C . GLY A 1 135 ? -11.199 -11.294 28.686 1.00 91.94 135 GLY A C 1
ATOM 1107 O O . GLY A 1 135 ? -11.236 -10.935 29.857 1.00 91.94 135 GLY A O 1
ATOM 1108 N N . ASP A 1 136 ? -10.195 -10.942 27.875 1.00 94.50 136 ASP A N 1
ATOM 1109 C CA . ASP A 1 136 ? -9.148 -9.999 28.293 1.00 94.50 136 ASP A CA 1
ATOM 1110 C C . ASP A 1 136 ? -9.666 -8.546 28.262 1.00 94.50 136 ASP A C 1
ATOM 1112 O O . ASP A 1 136 ? -9.879 -7.948 27.199 1.00 94.50 136 ASP A O 1
ATOM 1116 N N . GLU A 1 137 ? -9.856 -7.965 29.448 1.00 92.88 137 GLU A N 1
ATOM 1117 C CA . GLU A 1 137 ? -10.342 -6.594 29.633 1.00 92.88 137 GLU A CA 1
ATOM 1118 C C . GLU A 1 137 ? -9.363 -5.534 29.102 1.00 92.88 137 GLU A C 1
ATOM 1120 O O . GLU A 1 137 ? -9.792 -4.534 28.514 1.00 92.88 137 GLU A O 1
ATOM 1125 N N . GLN A 1 138 ? -8.050 -5.764 29.223 1.00 93.25 138 GLN A N 1
ATOM 1126 C CA . GLN A 1 138 ? -7.036 -4.824 28.733 1.00 93.25 138 GLN A CA 1
ATOM 1127 C C . GLN A 1 138 ? -7.010 -4.794 27.204 1.00 93.25 138 GLN A C 1
ATOM 1129 O O . GLN A 1 138 ? -6.847 -3.732 26.588 1.00 93.25 138 GLN A O 1
ATOM 1134 N N . ALA A 1 139 ? -7.181 -5.954 26.567 1.00 91.44 139 ALA A N 1
ATOM 1135 C CA . ALA A 1 139 ? -7.320 -6.033 25.118 1.00 91.44 139 ALA A CA 1
ATOM 1136 C C . ALA A 1 139 ? -8.598 -5.318 24.646 1.00 91.44 139 ALA A C 1
ATOM 1138 O O . ALA A 1 139 ? -8.556 -4.551 23.677 1.00 91.44 139 ALA A O 1
ATOM 1139 N N . ALA A 1 140 ? -9.715 -5.483 25.363 1.00 92.69 140 ALA A N 1
ATOM 1140 C CA . ALA A 1 140 ? -10.977 -4.817 25.045 1.00 92.69 140 ALA A CA 1
ATOM 1141 C C . ALA A 1 140 ? -10.871 -3.282 25.114 1.00 92.69 140 ALA A C 1
ATOM 1143 O O . ALA A 1 140 ? -11.379 -2.585 24.227 1.00 92.69 140 ALA A O 1
ATOM 1144 N N . GLU A 1 141 ? -10.182 -2.737 26.119 1.00 94.62 141 GLU A N 1
ATOM 1145 C CA . GLU A 1 141 ? -9.949 -1.293 26.238 1.00 94.62 141 GLU A CA 1
ATOM 1146 C C . GLU A 1 141 ? -9.089 -0.754 25.082 1.00 94.62 141 GLU A C 1
ATOM 1148 O O . GLU A 1 141 ? -9.437 0.253 24.454 1.00 94.62 141 GLU A O 1
ATOM 1153 N N . LYS A 1 142 ? -8.018 -1.470 24.715 1.00 93.69 142 LYS A N 1
ATOM 1154 C CA . LYS A 1 142 ? -7.167 -1.110 23.567 1.00 93.69 142 LYS A CA 1
ATOM 1155 C C . LYS A 1 142 ? -7.946 -1.104 22.249 1.00 93.69 142 LYS A C 1
ATOM 1157 O O . LYS A 1 142 ? -7.769 -0.189 21.442 1.00 93.69 142 LYS A O 1
ATOM 1162 N N . VAL A 1 143 ? -8.839 -2.074 22.038 1.00 93.50 143 VAL A N 1
ATOM 1163 C CA . VAL A 1 143 ? -9.715 -2.117 20.853 1.00 93.50 143 VAL A CA 1
ATOM 1164 C C . VAL A 1 143 ? -10.678 -0.927 20.835 1.00 93.50 143 VAL A C 1
ATOM 1166 O O . VAL A 1 143 ? -10.850 -0.299 19.787 1.00 93.50 143 VAL A O 1
ATOM 1169 N N . LYS A 1 144 ? -11.283 -0.574 21.977 1.00 93.62 144 LYS A N 1
ATOM 1170 C CA . LYS A 1 144 ? -12.161 0.605 22.084 1.00 93.62 144 LYS A CA 1
ATOM 1171 C C . LYS A 1 144 ? -11.410 1.890 21.744 1.00 93.62 144 LYS A C 1
ATOM 1173 O O . LYS A 1 144 ? -11.885 2.654 20.903 1.00 93.62 144 LYS A O 1
ATOM 1178 N N . LYS A 1 145 ? -10.220 2.090 22.320 1.00 94.94 145 LYS A N 1
ATOM 1179 C CA . LYS A 1 145 ? -9.365 3.247 22.024 1.00 94.94 145 LYS A CA 1
ATOM 1180 C C . LYS A 1 145 ? -9.038 3.339 20.534 1.00 94.94 145 LYS A C 1
ATOM 1182 O O . LYS A 1 145 ? -9.240 4.386 19.928 1.00 94.94 145 LYS A O 1
ATOM 1187 N N . TYR A 1 146 ? -8.631 2.228 19.920 1.00 92.25 146 TYR A N 1
ATOM 1188 C CA . TYR A 1 146 ? -8.350 2.192 18.486 1.00 92.25 146 TYR A CA 1
ATOM 1189 C C . TYR A 1 146 ? -9.568 2.573 17.631 1.00 92.25 146 TYR A C 1
ATOM 1191 O O . TYR A 1 146 ? -9.431 3.322 16.661 1.00 92.25 146 TYR A O 1
ATOM 1199 N N . ASN A 1 147 ? -10.764 2.090 17.981 1.00 92.06 147 ASN A N 1
ATOM 1200 C CA . ASN A 1 147 ? -11.988 2.430 17.253 1.00 92.06 147 ASN A CA 1
ATOM 1201 C C . ASN A 1 147 ? -12.311 3.930 17.349 1.00 92.06 147 ASN A C 1
ATOM 1203 O O . ASN A 1 147 ? -12.707 4.524 16.345 1.00 92.06 147 ASN A O 1
ATOM 1207 N N . ILE A 1 148 ? -12.105 4.539 18.521 1.00 94.38 148 ILE A N 1
ATOM 1208 C CA . ILE A 1 148 ? -12.293 5.979 18.745 1.00 94.38 148 ILE A CA 1
ATOM 1209 C C . ILE A 1 148 ? -11.271 6.785 17.939 1.00 94.38 148 ILE A C 1
ATOM 1211 O O . ILE A 1 148 ? -11.667 7.642 17.152 1.00 94.38 148 ILE A O 1
ATOM 1215 N N . ASP A 1 149 ? -9.980 6.469 18.053 1.00 92.19 149 ASP A N 1
ATOM 1216 C CA . ASP A 1 149 ? -8.914 7.160 17.313 1.00 92.19 149 ASP A CA 1
ATOM 1217 C C . ASP A 1 149 ? -9.160 7.098 15.798 1.00 92.19 149 ASP A C 1
ATOM 1219 O O . ASP A 1 149 ? -8.998 8.077 15.069 1.00 92.19 149 ASP A O 1
ATOM 1223 N N . THR A 1 150 ? -9.604 5.941 15.313 1.00 91.69 150 THR A N 1
ATOM 1224 C CA . THR A 1 150 ? -9.943 5.723 13.904 1.00 91.69 150 THR A CA 1
ATOM 1225 C C . THR A 1 150 ? -11.185 6.519 13.490 1.00 91.69 150 THR A C 1
ATOM 1227 O O . THR A 1 150 ? -11.214 7.083 12.395 1.00 91.69 150 THR A O 1
ATOM 1230 N N . ALA A 1 151 ? -12.202 6.625 14.349 1.00 91.62 151 ALA A N 1
ATOM 1231 C CA . ALA A 1 151 ? -13.372 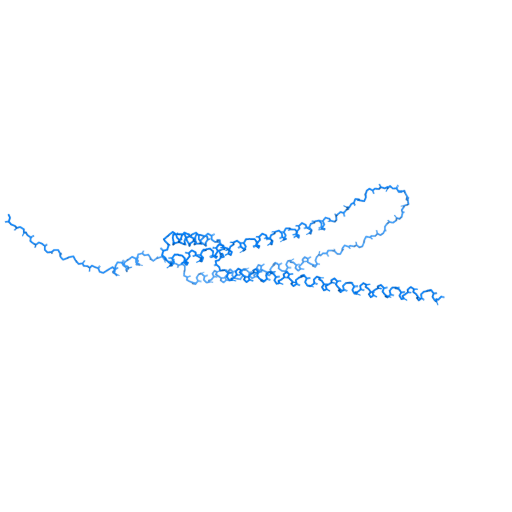7.464 14.095 1.00 91.62 151 ALA A CA 1
ATOM 1232 C C . ALA A 1 151 ? -13.007 8.956 14.038 1.00 91.62 151 ALA A C 1
ATOM 1234 O O . ALA A 1 151 ? -13.427 9.641 13.106 1.00 91.62 151 ALA A O 1
ATOM 1235 N N . ILE A 1 152 ? -12.164 9.435 14.959 1.00 94.56 152 ILE A N 1
ATOM 1236 C CA . ILE A 1 152 ? -11.656 10.815 14.968 1.00 94.56 152 ILE A CA 1
ATOM 1237 C C . ILE A 1 152 ? -10.923 11.114 13.659 1.00 94.56 152 ILE A C 1
ATOM 1239 O O . ILE A 1 152 ? -11.223 12.103 12.995 1.00 94.56 152 ILE A O 1
ATOM 1243 N N . LYS A 1 153 ? -10.029 10.225 13.216 1.00 93.25 153 LYS A N 1
ATOM 1244 C CA . LYS A 1 153 ? -9.332 10.384 11.929 1.00 93.25 153 LYS A CA 1
ATOM 1245 C C . LYS A 1 153 ? -10.291 10.532 10.752 1.00 93.25 153 LYS A C 1
ATOM 1247 O O . LYS A 1 153 ? -10.097 11.409 9.914 1.00 93.25 153 LYS A O 1
ATOM 1252 N N . ARG A 1 154 ? -11.355 9.724 10.707 1.00 91.75 154 ARG A N 1
ATOM 1253 C CA . ARG A 1 154 ? -12.382 9.833 9.657 1.00 91.75 154 ARG A CA 1
ATOM 1254 C C . ARG A 1 154 ? -13.137 11.160 9.728 1.00 91.75 154 ARG A C 1
ATOM 1256 O O . ARG A 1 154 ? -13.363 11.758 8.680 1.00 91.75 154 ARG A O 1
ATOM 1263 N N . LEU A 1 155 ? -13.480 11.636 10.927 1.00 94.31 155 LEU A N 1
ATOM 1264 C CA . LEU A 1 155 ? -14.120 12.945 11.122 1.00 94.31 155 LEU A CA 1
ATOM 1265 C C . LEU A 1 155 ? -13.225 14.099 10.655 1.00 94.31 155 LEU A C 1
ATOM 1267 O O . LEU A 1 155 ? -13.713 15.049 10.054 1.00 94.31 155 LEU A O 1
ATOM 1271 N N . HIS A 1 156 ? -11.912 13.981 10.849 1.00 94.69 156 HIS A N 1
ATOM 1272 C CA . HIS A 1 156 ? -10.923 14.943 10.355 1.00 94.69 156 HIS A CA 1
ATOM 1273 C C . HIS A 1 156 ? -10.662 14.828 8.838 1.00 94.69 156 HIS A C 1
ATOM 1275 O O . HIS A 1 156 ? -9.823 15.547 8.298 1.00 94.69 156 HIS A O 1
ATOM 1281 N N . GLY A 1 157 ? -11.348 13.920 8.132 1.00 90.88 157 GLY A N 1
ATOM 1282 C CA . GLY A 1 157 ? -11.162 13.686 6.698 1.00 90.88 157 GLY A CA 1
ATOM 1283 C C . GLY A 1 157 ? -9.903 12.885 6.347 1.00 90.88 157 GLY A C 1
ATOM 1284 O O . GLY A 1 157 ? -9.546 12.775 5.169 1.00 90.88 157 GLY A O 1
ATOM 1285 N N . GLU A 1 158 ? -9.218 12.296 7.333 1.00 91.44 158 GLU A N 1
ATOM 1286 C CA . GLU A 1 158 ? -8.068 11.435 7.080 1.00 91.44 158 GLU A CA 1
ATOM 1287 C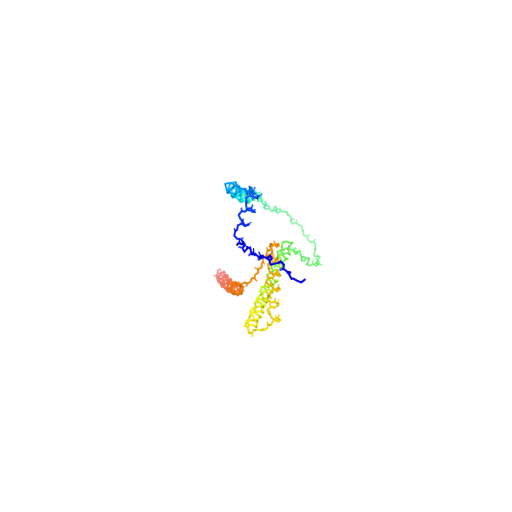 C . GLU A 1 158 ? -8.530 10.093 6.488 1.00 91.44 158 GLU A C 1
ATOM 1289 O O . GLU A 1 158 ? -9.430 9.416 6.993 1.00 91.44 158 GLU A O 1
ATOM 1294 N N . LYS A 1 159 ? -7.886 9.678 5.390 1.00 86.56 159 LYS A N 1
ATOM 1295 C CA . LYS A 1 159 ? -8.152 8.380 4.760 1.00 86.56 159 LYS A CA 1
ATOM 1296 C C . LYS A 1 159 ? -7.572 7.262 5.615 1.00 86.56 159 LYS A C 1
ATOM 1298 O O . LYS A 1 159 ? -6.378 6.973 5.529 1.00 86.56 159 LYS A O 1
ATOM 1303 N N . VAL A 1 160 ? -8.431 6.600 6.380 1.00 87.25 160 VAL A N 1
ATOM 1304 C CA . VAL A 1 160 ? -8.039 5.438 7.177 1.00 87.25 160 VAL A CA 1
ATOM 1305 C C . VAL A 1 160 ? -8.090 4.166 6.326 1.00 87.25 160 VAL A C 1
ATOM 1307 O O . VAL A 1 160 ? -9.048 3.926 5.587 1.00 87.25 160 VAL A O 1
ATOM 1310 N N . LYS A 1 161 ? -7.014 3.377 6.373 1.00 84.56 161 LYS A N 1
ATOM 1311 C CA . LYS A 1 161 ? -6.920 2.076 5.709 1.00 84.56 161 LYS A CA 1
ATOM 1312 C C . LYS A 1 161 ? -7.098 0.991 6.763 1.00 84.56 161 LYS A C 1
ATOM 1314 O O . LYS A 1 161 ? -6.150 0.696 7.475 1.00 84.56 161 LYS A O 1
ATOM 1319 N N . ASP A 1 162 ? -8.287 0.402 6.820 1.00 81.31 162 ASP A N 1
ATOM 1320 C CA . ASP A 1 162 ? -8.632 -0.592 7.853 1.00 81.31 162 ASP A CA 1
ATOM 1321 C C . ASP A 1 162 ? -8.818 -2.009 7.290 1.00 81.31 162 ASP A C 1
ATOM 1323 O O . ASP A 1 162 ? -8.998 -2.969 8.032 1.00 81.31 162 ASP A O 1
ATOM 1327 N N . ASP A 1 163 ? -8.772 -2.146 5.964 1.00 84.00 163 ASP A N 1
ATOM 1328 C CA . ASP A 1 163 ? -8.983 -3.405 5.256 1.00 84.00 163 ASP A CA 1
ATOM 1329 C C . ASP A 1 163 ? -7.635 -4.059 4.913 1.00 84.00 163 ASP A C 1
ATOM 1331 O O . ASP A 1 163 ? -6.936 -3.653 3.974 1.00 84.00 163 ASP A O 1
ATOM 1335 N N . ALA A 1 164 ? -7.278 -5.085 5.690 1.00 86.12 164 ALA A N 1
ATOM 1336 C CA . ALA A 1 164 ? -6.054 -5.858 5.501 1.00 86.12 164 ALA A CA 1
ATOM 1337 C C . ALA A 1 164 ? -5.995 -6.527 4.119 1.00 86.12 164 ALA A C 1
ATOM 1339 O O . ALA A 1 164 ? -4.935 -6.533 3.489 1.00 86.12 164 ALA A O 1
ATOM 1340 N N . ASP A 1 165 ? -7.113 -7.044 3.605 1.00 86.88 165 ASP A N 1
ATOM 1341 C CA . ASP A 1 165 ? -7.145 -7.752 2.322 1.00 86.88 165 ASP A CA 1
ATOM 1342 C C . ASP A 1 165 ? -6.946 -6.787 1.161 1.00 86.88 165 ASP A C 1
ATOM 1344 O O . ASP A 1 165 ? -6.224 -7.086 0.203 1.00 86.88 165 ASP A O 1
ATOM 1348 N N . LYS A 1 166 ? -7.526 -5.589 1.255 1.00 88.69 166 LYS A N 1
ATOM 1349 C CA . LYS A 1 166 ? -7.295 -4.522 0.277 1.00 88.69 166 LYS A CA 1
ATOM 1350 C C . LYS A 1 166 ? -5.835 -4.075 0.259 1.00 88.69 166 LYS A C 1
ATOM 1352 O O . LYS A 1 166 ? -5.277 -3.883 -0.825 1.00 88.69 166 LYS A O 1
ATOM 1357 N N . ILE A 1 167 ? -5.196 -3.955 1.424 1.00 87.00 167 ILE A N 1
ATOM 1358 C CA . ILE A 1 167 ? -3.765 -3.629 1.516 1.00 87.00 167 ILE A CA 1
ATOM 1359 C C . ILE A 1 167 ? -2.912 -4.769 0.936 1.00 87.00 167 ILE A C 1
ATOM 1361 O O . ILE A 1 167 ? -2.049 -4.508 0.094 1.00 87.00 167 ILE A O 1
ATOM 1365 N N . LYS A 1 168 ? -3.198 -6.033 1.282 1.00 89.25 168 LYS A N 1
ATOM 1366 C CA . LYS A 1 168 ? -2.511 -7.215 0.723 1.00 89.25 168 LYS A CA 1
ATOM 1367 C C . LYS A 1 168 ? -2.624 -7.266 -0.803 1.00 89.25 168 LYS A C 1
ATOM 1369 O O . LYS A 1 168 ? -1.608 -7.408 -1.489 1.00 89.25 168 LYS A O 1
ATOM 1374 N N . LYS A 1 169 ? -3.828 -7.072 -1.354 1.00 91.38 169 LYS A N 1
ATOM 1375 C CA . LYS A 1 169 ? -4.069 -7.003 -2.808 1.00 91.38 169 LYS A CA 1
ATOM 1376 C C . LYS A 1 169 ? -3.299 -5.853 -3.460 1.00 91.38 169 LYS A C 1
ATOM 1378 O O . LYS A 1 169 ? -2.698 -6.053 -4.515 1.00 91.38 169 LYS A O 1
ATOM 1383 N N . SER A 1 170 ? -3.263 -4.681 -2.824 1.00 87.06 170 SER A N 1
ATOM 1384 C CA . SER A 1 170 ? -2.503 -3.522 -3.310 1.00 87.06 170 SER A CA 1
ATOM 1385 C C . SER A 1 170 ? -1.006 -3.839 -3.408 1.00 87.06 170 SER A C 1
ATOM 1387 O O . SER A 1 170 ? -0.421 -3.721 -4.488 1.00 87.06 170 SER A O 1
ATOM 1389 N N . ILE A 1 171 ? -0.410 -4.360 -2.330 1.00 88.00 171 ILE A N 1
ATOM 1390 C CA . ILE A 1 171 ? 1.009 -4.751 -2.283 1.00 88.00 171 ILE A CA 1
ATOM 1391 C C . ILE A 1 171 ? 1.322 -5.806 -3.351 1.00 88.00 171 ILE A C 1
ATOM 1393 O O . ILE A 1 171 ? 2.317 -5.691 -4.073 1.00 88.00 171 ILE A O 1
ATOM 1397 N N . GLN A 1 172 ? 0.468 -6.822 -3.489 1.00 89.94 172 GLN A N 1
ATOM 1398 C CA . GLN A 1 172 ? 0.668 -7.884 -4.471 1.00 89.94 172 GLN A CA 1
ATOM 1399 C C . GLN A 1 172 ? 0.564 -7.365 -5.911 1.00 89.94 172 GLN A C 1
ATOM 1401 O O . GLN A 1 172 ? 1.387 -7.715 -6.760 1.00 89.94 172 GLN A O 1
ATOM 1406 N N . SER A 1 173 ? -0.397 -6.481 -6.187 1.00 89.12 173 SER A N 1
ATOM 1407 C CA . SER A 1 173 ? -0.541 -5.853 -7.505 1.00 89.12 173 SER A CA 1
ATOM 1408 C C . SER A 1 173 ? 0.703 -5.039 -7.879 1.00 89.12 173 SER A C 1
ATOM 1410 O O . SER A 1 173 ? 1.166 -5.081 -9.022 1.00 89.12 173 SER A O 1
ATOM 1412 N N . GLU A 1 174 ? 1.319 -4.375 -6.899 1.00 87.69 174 GLU A N 1
ATOM 1413 C CA . GLU A 1 174 ? 2.531 -3.593 -7.100 1.00 87.69 174 GLU A CA 1
ATOM 1414 C C . GLU A 1 174 ? 3.766 -4.473 -7.347 1.00 87.69 174 GLU A C 1
ATOM 1416 O O . GLU A 1 174 ? 4.608 -4.147 -8.196 1.00 87.69 174 GLU A O 1
ATOM 1421 N N . LYS A 1 175 ? 3.864 -5.617 -6.653 1.00 89.12 175 LYS A N 1
ATOM 1422 C CA . LYS A 1 175 ? 4.881 -6.646 -6.930 1.00 89.12 175 LYS A CA 1
ATOM 1423 C C . LYS A 1 175 ? 4.747 -7.174 -8.358 1.00 89.12 175 LYS A C 1
ATOM 1425 O O . LYS A 1 175 ? 5.734 -7.172 -9.098 1.00 89.12 175 LYS A O 1
ATOM 1430 N N . ASN A 1 176 ? 3.532 -7.529 -8.776 1.00 90.38 176 ASN A N 1
ATOM 1431 C CA . ASN A 1 176 ? 3.256 -8.028 -10.125 1.00 90.38 176 ASN A CA 1
ATOM 1432 C C . ASN A 1 176 ? 3.595 -6.985 -11.197 1.00 90.38 176 ASN A C 1
ATOM 1434 O O . ASN A 1 176 ? 4.208 -7.308 -12.215 1.00 90.38 176 ASN A O 1
ATOM 1438 N N . LEU A 1 177 ? 3.262 -5.714 -10.959 1.00 89.44 177 LEU A N 1
ATOM 1439 C CA . LEU A 1 177 ? 3.600 -4.629 -11.877 1.00 89.44 177 LEU A CA 1
ATOM 1440 C C . LEU A 1 177 ? 5.119 -4.441 -12.002 1.00 89.44 177 LEU A C 1
ATOM 1442 O O . LEU A 1 177 ? 5.618 -4.227 -13.109 1.00 89.44 177 LEU A O 1
ATOM 1446 N N . LYS A 1 178 ? 5.863 -4.534 -10.892 1.00 87.62 178 LYS A N 1
ATOM 1447 C CA . LYS A 1 178 ? 7.331 -4.454 -10.908 1.00 87.62 178 LYS A CA 1
ATOM 1448 C C . LYS A 1 178 ? 7.933 -5.620 -11.692 1.00 87.62 178 LYS A C 1
ATOM 1450 O O . LYS A 1 178 ? 8.780 -5.381 -12.548 1.00 87.62 178 LYS A O 1
ATOM 1455 N N . ALA A 1 179 ? 7.449 -6.840 -11.462 1.00 91.00 179 ALA A N 1
ATOM 1456 C CA . ALA A 1 179 ? 7.879 -8.022 -12.207 1.00 91.00 179 ALA A CA 1
ATOM 1457 C C . ALA A 1 179 ? 7.590 -7.881 -13.711 1.00 91.00 179 ALA A C 1
ATOM 1459 O O . ALA A 1 179 ? 8.473 -8.110 -14.535 1.00 91.00 179 ALA A O 1
ATOM 1460 N N . LYS A 1 180 ? 6.391 -7.408 -14.081 1.00 93.88 180 LYS A N 1
ATOM 1461 C CA . LYS A 1 180 ? 6.022 -7.153 -15.482 1.00 93.88 180 LYS A CA 1
ATOM 1462 C C . LYS A 1 180 ? 6.933 -6.114 -16.138 1.00 93.88 180 LYS A C 1
ATOM 1464 O O . LYS A 1 180 ? 7.337 -6.294 -17.280 1.00 93.88 180 LYS A O 1
ATOM 1469 N N . LYS A 1 181 ? 7.272 -5.031 -15.431 1.00 90.44 181 LYS A N 1
ATOM 1470 C CA . LYS A 1 181 ? 8.200 -4.006 -15.938 1.00 90.44 181 LYS A CA 1
ATOM 1471 C C . LYS A 1 181 ? 9.624 -4.536 -16.096 1.00 90.44 181 LYS A C 1
ATOM 1473 O O . LYS A 1 181 ? 10.264 -4.194 -17.079 1.00 90.44 181 LYS A O 1
ATOM 1478 N N . ALA A 1 182 ? 10.099 -5.362 -15.164 1.00 89.12 182 ALA A N 1
ATOM 1479 C CA . ALA A 1 182 ? 11.415 -5.987 -15.264 1.00 89.12 182 ALA A CA 1
ATOM 1480 C C . ALA A 1 182 ? 11.503 -6.909 -16.489 1.00 89.12 182 ALA A C 1
ATOM 1482 O O . ALA A 1 182 ? 12.414 -6.750 -17.291 1.00 89.12 182 ALA A O 1
ATOM 1483 N N . ARG A 1 183 ? 10.504 -7.779 -16.698 1.00 90.56 183 ARG A N 1
ATOM 1484 C CA . ARG A 1 183 ? 10.434 -8.649 -17.887 1.00 90.56 183 ARG A CA 1
ATOM 1485 C C . ARG A 1 183 ? 10.440 -7.854 -19.190 1.00 90.56 183 ARG A C 1
ATOM 1487 O O . ARG A 1 183 ? 11.227 -8.152 -20.073 1.00 90.56 183 ARG A O 1
ATOM 1494 N N . LYS A 1 184 ? 9.639 -6.785 -19.271 1.00 92.44 184 LYS A N 1
ATOM 1495 C CA . LYS A 1 184 ? 9.621 -5.905 -20.449 1.00 92.44 184 LYS A CA 1
ATOM 1496 C C . LYS A 1 184 ? 10.979 -5.269 -20.753 1.00 92.44 184 LYS A C 1
ATOM 1498 O O . LYS A 1 184 ? 11.305 -5.122 -21.919 1.00 92.44 184 LYS A O 1
ATOM 1503 N N . ARG A 1 185 ? 11.748 -4.881 -19.728 1.00 90.88 185 ARG A N 1
ATOM 1504 C CA . ARG A 1 185 ? 13.094 -4.316 -19.925 1.00 90.88 185 ARG A CA 1
ATOM 1505 C C . ARG A 1 185 ? 14.059 -5.353 -20.484 1.00 90.88 185 ARG A C 1
ATOM 1507 O O . ARG A 1 185 ? 14.741 -5.052 -21.449 1.00 90.88 185 ARG A O 1
ATOM 1514 N N . VAL A 1 186 ? 14.044 -6.566 -19.932 1.00 91.19 186 VAL A N 1
ATOM 1515 C CA . VAL A 1 186 ? 14.864 -7.679 -20.434 1.00 91.19 186 VAL A CA 1
ATOM 1516 C C . VAL A 1 186 ? 14.502 -8.003 -21.888 1.00 91.19 186 VAL A C 1
ATOM 1518 O O . VAL A 1 186 ? 15.380 -8.060 -22.739 1.00 91.19 186 VAL A O 1
ATOM 1521 N N . GLU A 1 187 ? 13.209 -8.114 -22.210 1.00 90.50 187 GLU A N 1
ATOM 1522 C CA . GLU A 1 187 ? 12.748 -8.340 -23.590 1.00 90.50 187 GLU A CA 1
ATOM 1523 C C . GLU A 1 187 ? 13.163 -7.208 -24.549 1.00 90.50 187 GLU A C 1
ATOM 1525 O O . GLU A 1 187 ? 13.484 -7.460 -25.711 1.00 90.50 187 GLU A O 1
ATOM 1530 N N . GLU A 1 188 ? 13.146 -5.954 -24.093 1.00 91.19 188 GLU A N 1
ATOM 1531 C CA . GLU A 1 188 ? 13.563 -4.799 -24.893 1.00 91.19 188 GLU A CA 1
ATOM 1532 C C . GLU A 1 188 ? 15.082 -4.781 -25.125 1.00 91.19 188 GLU A C 1
ATOM 1534 O O . GLU A 1 188 ? 15.526 -4.499 -26.240 1.00 91.19 188 GLU A O 1
ATOM 1539 N N . GLU A 1 189 ? 15.876 -5.118 -24.108 1.00 90.00 189 GLU A N 1
ATOM 1540 C CA . GLU A 1 189 ? 17.333 -5.253 -24.209 1.00 90.00 189 GLU A CA 1
ATOM 1541 C C . GLU A 1 189 ? 17.726 -6.391 -25.161 1.00 90.00 189 GLU A C 1
ATOM 1543 O O . GLU A 1 189 ? 18.567 -6.189 -26.037 1.00 90.00 189 GLU A O 1
ATOM 1548 N N . GLU A 1 190 ? 17.056 -7.544 -25.086 1.00 89.12 190 GLU A N 1
ATOM 1549 C CA . GLU A 1 190 ? 17.273 -8.654 -26.022 1.00 89.12 190 GLU A CA 1
ATOM 1550 C C . GLU A 1 190 ? 16.928 -8.282 -27.469 1.00 89.12 190 GLU A C 1
ATOM 1552 O O . GLU A 1 190 ? 17.635 -8.680 -28.398 1.00 89.12 190 GLU A O 1
ATOM 1557 N N . ARG A 1 191 ? 15.845 -7.523 -27.688 1.00 92.44 191 ARG A N 1
ATOM 1558 C CA . ARG A 1 191 ? 15.487 -7.034 -29.029 1.00 92.44 191 ARG A CA 1
ATOM 1559 C C . ARG A 1 191 ? 16.544 -6.080 -29.568 1.00 92.44 191 ARG A C 1
ATOM 1561 O O . ARG A 1 191 ? 17.027 -6.296 -30.674 1.00 92.44 191 ARG A O 1
ATOM 1568 N N . LYS A 1 192 ? 16.965 -5.097 -28.766 1.00 91.50 192 LYS A N 1
ATOM 1569 C CA . LYS A 1 192 ? 18.032 -4.158 -29.148 1.00 91.50 192 LYS A CA 1
ATOM 1570 C C . LYS A 1 192 ? 19.338 -4.883 -29.466 1.00 91.50 192 LYS A C 1
ATOM 1572 O O . LYS A 1 192 ? 19.981 -4.549 -30.456 1.00 91.50 192 LYS A O 1
ATOM 1577 N N . ALA A 1 193 ? 19.702 -5.901 -28.687 1.00 90.25 193 ALA A N 1
ATOM 1578 C CA . ALA A 1 193 ? 20.888 -6.714 -28.949 1.00 90.25 193 ALA A CA 1
ATOM 1579 C C . ALA A 1 193 ? 20.778 -7.503 -30.267 1.00 90.25 193 ALA A C 1
ATOM 1581 O O . ALA A 1 193 ? 21.729 -7.525 -31.049 1.00 90.25 193 ALA A O 1
ATOM 1582 N N . LYS A 1 194 ? 19.617 -8.109 -30.556 1.00 91.31 194 LYS A N 1
ATOM 1583 C CA . LYS A 1 194 ? 19.367 -8.819 -31.826 1.00 91.31 194 LYS A CA 1
ATOM 1584 C C . LYS A 1 194 ? 19.401 -7.881 -33.032 1.00 91.31 194 LYS A C 1
ATOM 1586 O O . LYS A 1 194 ? 19.958 -8.248 -34.066 1.00 91.31 194 LYS A O 1
ATOM 1591 N N . ASP A 1 195 ? 18.827 -6.690 -32.906 1.00 90.31 195 ASP A N 1
ATOM 1592 C CA . ASP A 1 195 ? 18.819 -5.692 -33.977 1.00 90.31 195 ASP A CA 1
ATOM 1593 C C . ASP A 1 195 ? 20.231 -5.144 -34.230 1.00 90.31 195 ASP A C 1
ATOM 1595 O O . ASP A 1 195 ? 20.666 -5.081 -35.380 1.00 90.31 195 ASP A O 1
ATOM 1599 N N . ALA A 1 196 ? 20.997 -4.868 -33.168 1.00 88.62 196 ALA A N 1
ATOM 1600 C CA . ALA A 1 196 ? 22.402 -4.476 -33.274 1.00 88.62 196 ALA A CA 1
ATOM 1601 C C . ALA A 1 196 ? 23.267 -5.571 -33.923 1.00 88.62 196 ALA A C 1
ATOM 1603 O O . ALA A 1 196 ? 24.092 -5.270 -34.786 1.00 88.62 196 ALA A O 1
ATOM 1604 N N . ALA A 1 197 ? 23.049 -6.844 -33.572 1.00 86.38 197 ALA A N 1
ATOM 1605 C CA . ALA A 1 197 ? 23.760 -7.970 -34.178 1.00 86.38 197 ALA A CA 1
ATOM 1606 C C . ALA A 1 197 ? 23.453 -8.108 -35.680 1.00 86.38 197 ALA A C 1
ATOM 1608 O O . ALA A 1 197 ? 24.373 -8.241 -36.488 1.00 86.38 197 ALA A O 1
ATOM 1609 N N . LYS A 1 198 ? 22.175 -8.003 -36.076 1.00 87.81 198 LYS A N 1
ATOM 1610 C CA . LYS A 1 198 ? 21.768 -8.010 -37.493 1.00 87.81 198 LYS A CA 1
ATOM 1611 C C . LYS A 1 198 ? 22.379 -6.848 -38.273 1.00 87.81 198 LYS A C 1
ATOM 1613 O O . LYS A 1 198 ? 22.774 -7.021 -39.426 1.00 87.81 198 LYS A O 1
ATOM 1618 N N . GLN A 1 199 ? 22.451 -5.670 -37.660 1.00 82.62 199 GLN A N 1
ATOM 1619 C CA . GLN A 1 199 ? 23.038 -4.494 -38.287 1.00 82.62 199 GLN A CA 1
ATOM 1620 C C . GLN A 1 199 ? 24.554 -4.652 -38.468 1.00 82.62 199 GLN A C 1
ATOM 1622 O O . GLN A 1 199 ? 25.051 -4.435 -39.572 1.00 82.62 199 GLN A O 1
ATOM 1627 N N . GLY A 1 200 ? 25.256 -5.167 -37.454 1.00 84.88 200 GLY A N 1
ATOM 1628 C CA . GLY A 1 200 ? 26.674 -5.522 -37.560 1.00 84.88 200 GLY A CA 1
ATOM 1629 C C . GLY A 1 200 ? 26.960 -6.555 -38.659 1.00 84.88 200 GLY A C 1
ATOM 1630 O O . GLY A 1 200 ? 27.916 -6.396 -39.418 1.00 84.88 200 GLY A O 1
ATOM 1631 N N . GLU A 1 201 ? 26.106 -7.572 -38.816 1.00 82.12 201 GLU A N 1
ATOM 1632 C CA . GLU A 1 201 ? 26.245 -8.574 -39.884 1.00 82.12 201 GLU A CA 1
ATOM 1633 C C . GLU A 1 201 ? 26.032 -7.969 -41.288 1.00 82.12 201 GLU A C 1
ATOM 1635 O O . GLU A 1 201 ? 26.758 -8.293 -42.235 1.00 82.12 201 GLU A O 1
ATOM 1640 N N . MET A 1 202 ? 25.064 -7.056 -41.443 1.00 78.38 202 MET A N 1
ATOM 1641 C CA . MET A 1 202 ? 24.861 -6.331 -42.704 1.00 78.38 202 MET A CA 1
ATOM 1642 C C . MET A 1 202 ? 26.041 -5.421 -43.051 1.00 78.38 202 MET A C 1
ATOM 1644 O O . MET A 1 202 ? 26.432 -5.350 -44.221 1.00 78.38 202 MET A O 1
ATOM 1648 N N . ASP A 1 203 ? 26.613 -4.740 -42.061 1.00 79.25 203 ASP A N 1
ATOM 1649 C CA . ASP A 1 203 ? 27.741 -3.834 -42.270 1.00 79.25 203 ASP A CA 1
ATOM 1650 C C . ASP A 1 203 ? 29.020 -4.606 -42.644 1.00 79.25 203 ASP A C 1
ATOM 1652 O O . ASP A 1 203 ? 29.710 -4.218 -43.592 1.00 79.25 203 ASP A O 1
ATOM 1656 N N . GLN A 1 204 ? 29.271 -5.774 -42.037 1.00 76.88 204 GLN A N 1
ATOM 1657 C CA . GLN A 1 204 ? 30.358 -6.673 -42.458 1.00 76.88 204 GLN A CA 1
ATOM 1658 C C . GLN A 1 204 ? 30.167 -7.209 -43.887 1.00 76.88 204 GLN A C 1
ATOM 1660 O O . GLN A 1 204 ? 31.109 -7.206 -44.685 1.00 76.88 204 GLN A O 1
ATOM 1665 N N . LYS A 1 205 ? 28.943 -7.609 -44.266 1.00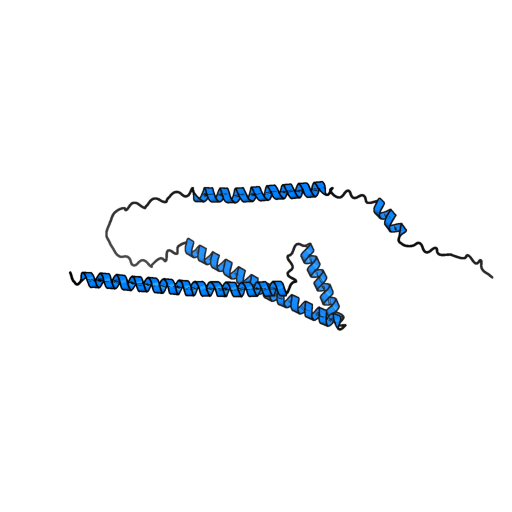 76.12 205 LYS A N 1
ATOM 1666 C CA . LYS A 1 205 ? 28.632 -8.052 -45.641 1.00 76.12 205 LYS A CA 1
ATOM 1667 C C . LYS A 1 205 ? 28.815 -6.941 -46.683 1.00 76.12 205 LYS A C 1
ATOM 1669 O O . LYS A 1 205 ? 29.162 -7.241 -47.826 1.00 76.12 205 LYS A O 1
ATOM 1674 N N . LYS A 1 206 ? 28.584 -5.672 -46.326 1.00 74.62 206 LYS A N 1
ATOM 1675 C CA . LYS A 1 206 ? 28.840 -4.520 -47.213 1.00 74.62 206 LYS A CA 1
ATOM 1676 C C . LYS A 1 206 ? 30.332 -4.250 -47.399 1.00 74.62 206 LYS A C 1
ATOM 1678 O O . LYS A 1 206 ? 30.732 -3.928 -48.516 1.00 74.62 206 LYS A O 1
ATOM 1683 N N . LEU A 1 207 ? 31.135 -4.397 -46.345 1.00 68.38 207 LEU A N 1
ATOM 1684 C CA . LEU A 1 207 ? 32.590 -4.219 -46.406 1.00 68.38 207 LEU A CA 1
ATOM 1685 C C . LEU A 1 207 ? 33.251 -5.311 -47.262 1.00 68.38 207 LEU A C 1
ATOM 1687 O O . LEU A 1 207 ? 33.927 -4.984 -48.230 1.00 68.38 207 LEU A O 1
ATOM 1691 N N . GLY A 1 208 ? 32.916 -6.589 -47.047 1.00 69.50 208 GLY A N 1
ATOM 1692 C CA . GLY A 1 208 ? 33.477 -7.701 -47.836 1.00 69.50 208 GLY A CA 1
ATOM 1693 C C . GLY A 1 208 ? 33.077 -7.736 -49.323 1.00 69.50 208 GLY A C 1
ATOM 1694 O O . GLY A 1 208 ? 33.634 -8.514 -50.096 1.00 69.50 208 GLY A O 1
ATOM 1695 N N . ARG A 1 209 ? 32.105 -6.913 -49.750 1.00 63.41 209 ARG A N 1
ATOM 1696 C CA . ARG A 1 209 ? 31.754 -6.714 -51.171 1.00 63.41 209 ARG A CA 1
ATOM 1697 C C . ARG A 1 209 ? 32.514 -5.560 -51.830 1.00 63.41 209 ARG A C 1
ATOM 1699 O O . ARG A 1 209 ? 32.535 -5.516 -53.057 1.00 63.41 209 ARG A O 1
ATOM 1706 N N . ARG A 1 210 ? 33.097 -4.632 -51.060 1.00 59.19 210 ARG A N 1
ATOM 1707 C CA . ARG A 1 210 ? 33.926 -3.540 -51.604 1.00 59.19 210 ARG A CA 1
ATOM 1708 C C . ARG A 1 210 ? 35.326 -4.014 -51.971 1.00 59.19 210 ARG A C 1
ATOM 1710 O O . ARG A 1 210 ? 35.820 -3.581 -52.995 1.00 59.19 210 ARG A O 1
ATOM 1717 N N . ASP A 1 211 ? 35.885 -4.967 -51.231 1.00 59.81 211 ASP A N 1
ATOM 1718 C CA . ASP A 1 211 ? 37.239 -5.488 -51.485 1.00 59.81 211 ASP A CA 1
ATOM 1719 C C . ASP A 1 211 ? 37.312 -6.484 -52.665 1.00 59.81 211 ASP A C 1
ATOM 1721 O O . ASP A 1 211 ? 38.378 -7.003 -52.983 1.00 59.81 211 ASP A O 1
ATOM 1725 N N . LYS A 1 212 ? 36.175 -6.786 -53.315 1.00 58.31 212 LYS A N 1
ATOM 1726 C CA . LYS A 1 212 ? 36.076 -7.677 -54.490 1.00 58.31 212 LYS A CA 1
ATOM 1727 C C . LYS A 1 212 ? 35.768 -6.943 -55.807 1.00 58.31 212 LYS A C 1
ATOM 1729 O O . LYS A 1 212 ? 35.445 -7.605 -56.793 1.00 58.31 212 LYS A O 1
ATOM 1734 N N . LYS A 1 213 ? 35.808 -5.610 -55.819 1.00 50.09 213 LYS A N 1
ATOM 1735 C CA . LYS A 1 213 ? 35.694 -4.768 -57.021 1.00 50.09 213 LYS A CA 1
ATOM 1736 C C . LYS A 1 213 ? 36.979 -3.986 -57.216 1.00 50.09 213 LYS A C 1
ATOM 1738 O O . LYS A 1 213 ? 37.323 -3.786 -58.397 1.00 50.09 213 LYS A O 1
#

Solvent-accessible surface area (backbone atoms only — not comparable to full-atom values): 12965 Å² total; per-residue (Å²): 140,82,85,85,85,78,84,81,79,80,78,84,74,70,78,72,63,67,59,60,62,63,58,69,76,59,79,70,83,65,82,53,70,67,60,57,50,51,52,51,53,50,53,54,50,52,57,48,52,57,53,52,55,55,54,55,55,54,54,52,56,70,75,64,63,77,80,80,72,79,83,80,90,78,82,92,82,84,88,81,94,69,94,66,78,84,72,78,77,68,52,69,63,59,59,48,49,52,52,52,52,48,52,55,50,54,55,50,54,51,50,52,54,49,51,54,52,46,41,53,50,45,52,51,52,51,52,30,50,56,42,26,74,73,68,37,65,68,34,42,51,54,50,53,50,50,53,50,56,53,50,51,37,46,74,73,68,44,88,80,80,78,54,55,67,61,49,52,50,50,56,50,53,52,52,52,52,50,50,54,52,52,51,51,49,54,55,48,51,53,49,53,51,52,52,50,50,54,50,52,52,52,53,51,57,54,52,68,57,58,82,77,112

Secondary structure (DSSP, 8-state):
--------------TTSHHHHHHHS----PPPHHHHHHHHHHHHHHHHHHHHHHHHHHHHHHH-------PPP------------------HHHHHHHHHHHHHHHHHHHHHHHHHHHHHHHHHHHHHHHHHHTT-HHHHHHHHHHHHHHHHHHHTT------HHHHHHHHHHHHHHHHHHHHHHHHHHHHHHHHHHHHHHHHHHHHHHHTT-

Foldseek 3Di:
DDDDDDDDPPDPDPPVPVVVVVVVVDPPVDPDVVVVVVVVVVVVVVVVVVVVVVVVVVVVVVVPDPDPDDDDDDDDDDDDDDPDPPPCPPPPVVVVVVVVVVVVVVVVVVVLVVLVVLLVVLVVLVVLVVVVVVPDPVSVVVNVVVVVVQVVCVVVVHDRDNDNVVSVVVNVVVVVVVVVVVVVVVVVVVVVVVVVVVVVVVVVVVVVVVVVD

Mean predicted aligned error: 20.59 Å

Radius of gyration: 37.5 Å; Cα contacts (8 Å, |Δi|>4): 38; chains: 1; bounding box: 98×44×124 Å

Sequence (213 aa):
MTSTNQSFVKLFQPFAVKVNELTQQFQIEGPKLLDVASRFEQNRKEDKNAKHEYYDKDAARRNGRPEQGKPKAKQTTQVPESKEPTLNVFDGNEVREQKIQKHISDQKSFKRSKDMNDLKKIEQIRELKEQAAKGDEQAAEKVKKYNIDTAIKRLHGEKVKDDADKIKKSIQSEKNLKAKKARKRVEEEERKAKDAAKQGEMDQKKLGRRDKK

pLDDT: mean 71.05, std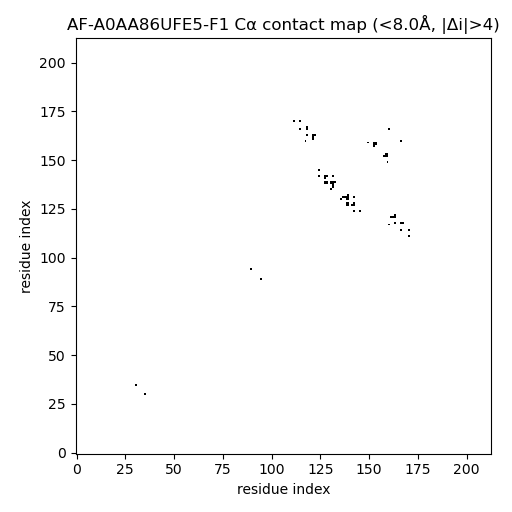 18.97, range [34.5, 94.94]

Organism: NCBI:txid28002